Protein AF-A0A7V9TF87-F1 (afdb_monomer)

Sequence (195 aa):
MTKKARSASATKTKPRSADLIDTNGALEGGKLWIGKHSADEDILVFDPAETDAGGAYLSFYSLTQYRRRTFPRSVVLEKIVPLDDDVGSARAEKDYQRRATLKAEHGAKQESADSERAQQQKHAVIEAHRRHLEAHGIEYQGVGDTAVEGRKGRRTKCHACGIALDDFAASACGVCHGVLCSCGACGCGSPVRAR

Mean predicted aligned error: 8.71 Å

Nearest PDB structures (foldseek):
  1igq-assembly1_A  TM=6.807E-01  e=8.284E-01  Escherichia coli
  7w2p-assembly1_A  TM=4.508E-01  e=8.809E-01  Homo sapiens
  4a4h-assembly1_A  TM=4.928E-01  e=2.505E+00  Homo sapiens
  1g5v-assembly1_A  TM=4.896E-01  e=2.832E+00  Homo sapiens
  2eqm-assembly1_A  TM=4.870E-01  e=2.215E+00  Homo sapiens

Foldseek 3Di:
DDDDDDDDDPPPPDPDQVPQQPPLRDRPDQDKFWWAFPPPRWIWIFGPVVFDSNDQWG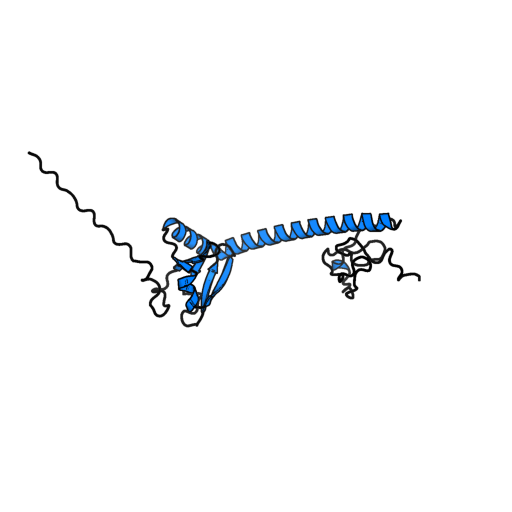WTQTLVQLDIDIDGPVCCVVGIGGDPDPVVVVVVVVSVVVSVVSVVVVVVVVVVVVVVVLVVLLVLLQVLLCVVCVVLVHDQPDKDFQVVPPPPDDFDQFPPPRHTDDCSNSIAGPPPRARGDSSSGGPPPDPPPPD

pLDDT: mean 86.09, std 15.72, range [45.44, 98.19]

Structure (mmCIF, N/CA/C/O backbone):
data_AF-A0A7V9TF87-F1
#
_entry.id   AF-A0A7V9TF87-F1
#
loop_
_atom_site.group_PDB
_atom_site.id
_atom_site.type_symbol
_atom_site.label_atom_id
_atom_site.label_alt_id
_atom_site.label_comp_id
_atom_site.label_asym_id
_atom_site.label_entity_id
_atom_site.label_seq_id
_atom_site.pdbx_PDB_ins_code
_atom_site.Cartn_x
_atom_site.Cartn_y
_atom_site.Cartn_z
_atom_site.occupancy
_atom_site.B_iso_or_equiv
_atom_site.auth_seq_id
_atom_site.auth_comp_id
_atom_site.auth_asym_id
_atom_site.auth_atom_id
_atom_site.pdbx_PDB_model_num
ATOM 1 N N . MET A 1 1 ? 6.397 12.699 -73.925 1.00 47.19 1 MET A N 1
ATOM 2 C CA . MET A 1 1 ? 6.831 11.421 -73.319 1.00 47.19 1 MET A CA 1
ATOM 3 C C . MET A 1 1 ? 7.756 11.719 -72.143 1.00 47.19 1 MET A C 1
ATOM 5 O O . MET A 1 1 ? 8.932 11.967 -72.356 1.00 47.19 1 MET A O 1
ATOM 9 N N . THR A 1 2 ? 7.240 11.762 -70.916 1.00 51.25 2 THR A N 1
ATOM 10 C CA . THR A 1 2 ? 8.025 12.054 -69.701 1.00 51.25 2 THR A CA 1
ATOM 11 C C . THR A 1 2 ? 8.017 10.831 -68.785 1.00 51.25 2 THR A C 1
ATOM 13 O O . THR A 1 2 ? 6.979 10.433 -68.261 1.00 51.25 2 THR A O 1
ATOM 16 N N . LYS A 1 3 ? 9.182 10.187 -68.641 1.00 57.78 3 LYS A N 1
ATOM 17 C CA . LYS A 1 3 ? 9.394 9.014 -67.781 1.00 57.78 3 LYS A CA 1
ATOM 18 C C . LYS A 1 3 ? 9.470 9.464 -66.318 1.00 57.78 3 LYS A C 1
ATOM 20 O O . LYS A 1 3 ? 10.366 10.216 -65.950 1.00 57.78 3 LYS A O 1
ATOM 25 N N . LYS A 1 4 ? 8.537 8.995 -65.486 1.00 60.19 4 LYS A N 1
ATOM 26 C CA . LYS A 1 4 ? 8.531 9.201 -64.029 1.00 60.19 4 LYS A CA 1
ATOM 27 C C . LYS A 1 4 ? 9.392 8.118 -63.370 1.00 60.19 4 LYS A C 1
ATOM 29 O O . LYS A 1 4 ? 9.048 6.939 -63.438 1.00 60.19 4 LYS A O 1
ATOM 34 N N . ALA A 1 5 ? 10.506 8.513 -62.759 1.00 62.84 5 ALA A N 1
ATOM 35 C CA . ALA A 1 5 ? 11.353 7.629 -61.963 1.00 62.84 5 ALA A CA 1
ATOM 36 C C . ALA A 1 5 ? 10.655 7.290 -60.634 1.00 62.84 5 ALA A C 1
ATOM 38 O O . ALA A 1 5 ? 10.181 8.180 -59.928 1.00 62.84 5 ALA A O 1
ATOM 39 N N . ARG A 1 6 ? 10.563 5.996 -60.313 1.00 60.62 6 ARG A N 1
ATOM 40 C CA . ARG A 1 6 ? 10.074 5.489 -59.026 1.00 60.62 6 ARG A CA 1
ATOM 41 C C . ARG A 1 6 ? 11.266 5.336 -58.083 1.00 60.62 6 ARG A C 1
ATOM 43 O O . ARG A 1 6 ? 12.107 4.472 -58.310 1.00 60.62 6 ARG A O 1
ATOM 50 N N . SER A 1 7 ? 11.330 6.166 -57.046 1.00 63.91 7 SER A N 1
ATOM 51 C CA . SER A 1 7 ? 12.287 6.011 -55.949 1.00 63.91 7 SER A CA 1
ATOM 52 C C . SER A 1 7 ? 11.894 4.813 -55.087 1.00 63.91 7 SER A C 1
ATOM 54 O O . SER A 1 7 ? 10.777 4.753 -54.577 1.00 63.91 7 SER A O 1
ATOM 56 N N . ALA A 1 8 ? 12.807 3.855 -54.943 1.00 56.25 8 ALA A N 1
ATOM 57 C CA . ALA A 1 8 ? 12.662 2.727 -54.036 1.00 56.25 8 ALA A CA 1
ATOM 58 C C . ALA A 1 8 ? 12.870 3.210 -52.592 1.00 56.25 8 ALA A C 1
ATOM 60 O O . ALA A 1 8 ? 13.972 3.602 -52.210 1.00 56.25 8 ALA A O 1
ATOM 61 N N . SER A 1 9 ? 11.804 3.209 -51.792 1.00 56.81 9 SER A N 1
ATOM 62 C CA . SER A 1 9 ? 11.891 3.412 -50.347 1.00 56.81 9 SER A CA 1
ATOM 63 C C . SER A 1 9 ? 12.563 2.196 -49.714 1.00 56.81 9 SER A C 1
ATOM 65 O O . SER A 1 9 ? 11.993 1.107 -49.701 1.00 56.81 9 SER A O 1
ATOM 67 N N . ALA A 1 10 ? 13.776 2.381 -49.193 1.00 56.88 10 ALA A N 1
ATOM 68 C CA . ALA A 1 10 ? 14.458 1.389 -48.377 1.00 56.88 10 ALA A CA 1
ATOM 69 C C . ALA A 1 10 ? 13.642 1.139 -47.098 1.00 56.88 10 ALA A C 1
ATOM 71 O O . ALA A 1 10 ? 13.587 1.979 -46.199 1.00 56.88 10 ALA A O 1
ATOM 72 N N . THR A 1 11 ? 12.983 -0.014 -47.022 1.00 52.47 11 THR A N 1
ATOM 73 C CA . THR A 1 11 ? 12.382 -0.522 -45.790 1.00 52.47 11 THR A CA 1
ATOM 74 C C . THR A 1 11 ? 13.506 -0.831 -44.812 1.00 52.47 11 THR A C 1
ATOM 76 O O . THR A 1 11 ? 14.211 -1.828 -44.949 1.00 52.47 11 THR A O 1
ATOM 79 N N . LYS A 1 12 ? 13.705 0.064 -43.845 1.00 58.66 12 LYS A N 1
ATOM 80 C CA . LYS A 1 12 ? 14.610 -0.123 -42.714 1.00 58.66 12 LYS A CA 1
ATOM 81 C C . LYS A 1 12 ? 14.057 -1.284 -41.883 1.00 58.66 12 LYS A C 1
ATOM 83 O O . LYS A 1 12 ? 13.089 -1.104 -41.149 1.00 58.66 12 LYS A O 1
ATOM 88 N N . THR A 1 13 ? 14.599 -2.485 -42.071 1.00 53.44 13 THR A N 1
ATOM 89 C CA . THR A 1 13 ? 14.225 -3.676 -41.300 1.00 53.44 13 THR A CA 1
ATOM 90 C C . THR A 1 13 ? 14.467 -3.372 -39.824 1.00 53.44 13 THR A C 1
ATOM 92 O O . THR A 1 13 ? 15.613 -3.221 -39.403 1.00 53.44 13 THR A O 1
ATOM 95 N N . LYS A 1 14 ? 13.384 -3.183 -39.059 1.00 50.88 14 LYS A N 1
ATOM 96 C CA . LYS A 1 14 ? 13.440 -2.968 -37.608 1.00 50.88 14 LYS A CA 1
ATOM 97 C C . LYS A 1 14 ? 14.083 -4.235 -37.010 1.00 50.88 14 LYS A C 1
ATOM 99 O O . LYS A 1 14 ? 13.611 -5.325 -37.348 1.00 50.88 14 LYS A O 1
ATOM 104 N N . PRO A 1 15 ? 15.171 -4.135 -36.224 1.00 50.50 15 PRO A N 1
ATOM 105 C CA . PRO A 1 15 ? 15.776 -5.305 -35.590 1.00 50.50 15 PRO A CA 1
ATOM 106 C C . PRO A 1 15 ? 14.702 -6.037 -34.781 1.00 50.50 15 PRO A C 1
ATOM 108 O O . PRO A 1 15 ? 13.874 -5.403 -34.123 1.00 50.50 15 PRO A O 1
ATOM 111 N N . ARG A 1 16 ? 14.648 -7.364 -34.917 1.00 52.25 16 ARG A N 1
ATOM 112 C CA . ARG A 1 16 ? 13.655 -8.187 -34.225 1.00 52.25 16 ARG A CA 1
ATOM 113 C C . ARG A 1 16 ? 13.970 -8.163 -32.729 1.00 52.25 16 ARG A C 1
ATOM 115 O O . ARG A 1 16 ? 15.123 -8.258 -32.331 1.00 52.25 16 ARG A O 1
ATOM 122 N N . SER A 1 17 ? 12.928 -8.116 -31.908 1.00 51.72 17 SER A N 1
ATOM 123 C CA . SER A 1 17 ? 12.955 -8.160 -30.437 1.00 51.72 17 SER A CA 1
ATOM 124 C C . SER A 1 17 ? 13.716 -9.350 -29.823 1.00 51.72 17 SER A C 1
ATOM 126 O O . SER A 1 17 ? 13.937 -9.367 -28.615 1.00 51.72 17 SER A O 1
ATOM 128 N N . ALA A 1 18 ? 14.139 -10.322 -30.637 1.00 49.00 18 ALA A N 1
ATOM 129 C CA . ALA A 1 18 ? 14.940 -11.472 -30.236 1.00 49.00 18 ALA A CA 1
ATOM 130 C C . ALA A 1 18 ? 16.443 -11.168 -30.060 1.00 49.00 18 ALA A C 1
ATOM 132 O O . ALA A 1 18 ? 17.125 -11.961 -29.424 1.00 49.00 18 ALA A O 1
ATOM 133 N N . ASP A 1 19 ? 16.953 -10.039 -30.567 1.00 51.72 19 ASP A N 1
ATOM 134 C CA . ASP A 1 19 ? 18.401 -9.761 -30.576 1.00 51.72 19 ASP A CA 1
ATOM 135 C C . ASP A 1 19 ? 18.914 -9.020 -29.324 1.00 51.72 19 ASP A C 1
ATOM 137 O O . ASP A 1 19 ? 20.108 -8.758 -29.221 1.00 51.72 19 ASP A O 1
ATOM 141 N N . LEU A 1 20 ? 18.051 -8.643 -28.366 1.00 54.88 20 LEU A N 1
ATOM 142 C CA . LEU A 1 20 ? 18.497 -7.865 -27.196 1.00 54.88 20 LEU A CA 1
ATOM 143 C C . LEU A 1 20 ? 18.938 -8.707 -26.001 1.00 54.88 20 LEU A C 1
ATOM 145 O O . LEU A 1 20 ? 19.736 -8.229 -25.203 1.00 54.88 20 LEU A O 1
ATOM 149 N N . ILE A 1 21 ? 18.440 -9.930 -25.862 1.00 57.69 21 ILE A N 1
ATOM 150 C CA . ILE A 1 21 ? 18.881 -10.851 -24.817 1.00 57.69 21 ILE A CA 1
ATOM 151 C C . ILE A 1 21 ? 19.603 -11.960 -25.566 1.00 57.69 21 ILE A C 1
ATOM 153 O O . ILE A 1 21 ? 18.939 -12.819 -26.145 1.00 57.69 21 ILE A O 1
ATOM 157 N N . ASP A 1 22 ? 20.942 -11.930 -25.593 1.00 59.22 22 ASP A N 1
ATOM 158 C CA . ASP A 1 22 ? 21.703 -13.086 -26.084 1.00 59.22 22 ASP A CA 1
ATOM 159 C C . ASP A 1 22 ? 21.157 -14.338 -25.378 1.00 59.22 22 ASP A C 1
ATOM 161 O O . ASP A 1 22 ? 20.707 -14.271 -24.236 1.00 59.22 22 ASP A O 1
ATOM 165 N N . THR A 1 23 ? 21.187 -15.491 -26.033 1.00 52.31 23 THR A N 1
ATOM 166 C CA . THR A 1 23 ? 20.845 -16.808 -25.472 1.00 52.31 23 THR A CA 1
ATOM 167 C C . THR A 1 23 ? 21.450 -17.090 -24.084 1.00 52.31 23 THR A C 1
ATOM 169 O O . THR A 1 23 ? 20.924 -17.920 -23.344 1.00 52.31 23 THR A O 1
ATOM 172 N N . ASN A 1 24 ? 22.486 -16.345 -23.682 1.00 53.97 24 ASN A N 1
ATOM 173 C CA . ASN A 1 24 ? 23.079 -16.331 -22.341 1.00 53.97 24 ASN A CA 1
ATOM 174 C C . ASN A 1 24 ? 22.414 -15.388 -21.312 1.00 53.97 24 ASN A C 1
ATOM 176 O O . ASN A 1 24 ? 22.881 -15.279 -20.179 1.00 53.97 24 ASN A O 1
ATOM 180 N N . GLY A 1 25 ? 21.341 -14.682 -21.662 1.00 54.53 25 GLY A N 1
ATOM 181 C CA . GLY A 1 25 ? 20.691 -13.686 -20.809 1.00 54.53 25 GLY A CA 1
ATOM 182 C C . GLY A 1 25 ? 21.413 -12.335 -20.730 1.00 54.53 25 GLY A C 1
ATOM 183 O O . GLY A 1 25 ? 21.024 -11.497 -19.916 1.00 54.53 25 GLY A O 1
ATOM 184 N N . ALA A 1 26 ? 22.467 -12.120 -21.523 1.00 57.06 26 ALA A N 1
ATOM 185 C CA . ALA A 1 26 ? 23.258 -10.896 -21.488 1.00 57.06 26 ALA A CA 1
ATOM 186 C C . ALA A 1 26 ? 22.595 -9.818 -22.356 1.00 57.06 26 ALA A C 1
ATOM 188 O O . ALA A 1 26 ? 22.556 -9.927 -23.579 1.00 57.06 26 ALA A O 1
ATOM 189 N N . LEU A 1 27 ? 22.056 -8.781 -21.710 1.00 63.22 27 LEU A N 1
ATOM 190 C CA . LEU A 1 27 ? 21.590 -7.567 -22.379 1.00 63.22 27 LEU A CA 1
ATOM 191 C C . LEU A 1 27 ? 22.820 -6.772 -22.831 1.00 63.22 27 LEU A C 1
ATOM 193 O O . LEU A 1 27 ? 23.572 -6.256 -22.000 1.00 63.22 27 LEU A O 1
ATOM 197 N N . GLU A 1 28 ? 23.069 -6.730 -24.140 1.00 55.97 28 GLU A N 1
ATOM 198 C CA . GLU A 1 28 ? 24.259 -6.083 -24.692 1.00 55.97 28 GLU A CA 1
ATOM 199 C C . GLU A 1 28 ? 24.287 -4.577 -24.368 1.00 55.97 28 GLU A C 1
ATOM 201 O O . GLU A 1 28 ? 23.420 -3.798 -24.766 1.00 55.97 28 GLU A O 1
ATOM 206 N N . GLY A 1 29 ? 25.353 -4.138 -23.693 1.00 61.00 29 GLY A N 1
ATOM 207 C CA . GLY A 1 29 ? 25.868 -2.783 -23.885 1.00 61.00 29 GLY A CA 1
ATOM 208 C C . GLY A 1 29 ? 25.417 -1.694 -22.915 1.00 61.00 29 GLY A C 1
ATOM 209 O O . GLY A 1 29 ? 25.244 -0.563 -23.360 1.00 61.00 29 GLY A O 1
ATOM 210 N N . GLY A 1 30 ? 25.276 -1.978 -21.614 1.00 79.25 30 GLY A N 1
ATOM 211 C CA . GLY A 1 30 ? 25.204 -0.941 -20.562 1.00 79.25 30 GLY A CA 1
ATOM 212 C C . GLY A 1 30 ? 24.041 0.054 -20.686 1.00 79.25 30 GLY A C 1
ATOM 213 O O . GLY A 1 30 ? 24.009 1.061 -19.983 1.00 79.25 30 GLY A O 1
ATOM 214 N N . LYS A 1 31 ? 23.100 -0.208 -21.593 1.00 89.88 31 LYS A N 1
ATOM 215 C CA . LYS A 1 31 ? 21.911 0.600 -21.837 1.00 89.88 31 LYS A CA 1
ATOM 216 C C . LYS A 1 31 ? 20.759 0.060 -21.008 1.00 89.88 31 LYS A C 1
ATOM 218 O O . LYS A 1 31 ? 20.669 -1.141 -20.754 1.00 89.88 31 LYS A O 1
ATOM 223 N N . LEU A 1 32 ? 19.863 0.962 -20.626 1.00 93.69 32 LEU A N 1
ATOM 224 C CA . LEU A 1 32 ? 18.601 0.588 -20.009 1.00 93.69 32 LEU A CA 1
ATOM 225 C C . LEU A 1 32 ? 17.767 -0.213 -21.007 1.00 93.69 32 LEU A C 1
ATOM 227 O O . LEU A 1 32 ? 17.663 0.153 -22.179 1.00 93.69 32 LEU A O 1
ATOM 231 N N . TRP A 1 33 ? 17.154 -1.287 -20.525 1.00 94.31 33 TRP A N 1
ATOM 232 C CA . TRP A 1 33 ? 16.164 -2.038 -21.284 1.00 94.31 33 TRP A CA 1
ATOM 233 C C . TRP A 1 33 ? 14.787 -1.821 -20.672 1.00 94.31 33 TRP A C 1
ATOM 235 O O . TRP A 1 33 ? 14.639 -1.822 -19.451 1.00 94.31 33 TRP A O 1
ATOM 245 N N . ILE A 1 34 ? 13.779 -1.612 -21.515 1.00 95.88 34 ILE A N 1
ATOM 246 C CA . ILE A 1 34 ? 12.425 -1.267 -21.085 1.00 95.88 34 ILE A CA 1
ATOM 247 C C . ILE A 1 34 ? 11.456 -2.292 -21.661 1.00 95.88 34 ILE A C 1
ATOM 249 O O . ILE A 1 34 ? 11.428 -2.547 -22.866 1.00 95.88 34 ILE A O 1
ATOM 253 N N . GLY A 1 35 ? 10.650 -2.868 -20.782 1.00 96.19 35 GLY A N 1
ATOM 254 C CA . GLY A 1 35 ? 9.646 -3.854 -21.134 1.00 96.19 35 GLY A CA 1
ATOM 255 C C . GLY A 1 35 ? 8.370 -3.681 -20.337 1.00 96.19 35 GLY A C 1
ATOM 256 O O . GLY A 1 35 ? 8.224 -2.778 -19.513 1.00 96.19 35 GLY A O 1
ATOM 257 N N . LYS A 1 36 ? 7.432 -4.578 -20.599 1.00 97.75 36 LYS A N 1
ATOM 258 C CA . LYS A 1 36 ? 6.114 -4.615 -19.997 1.00 97.75 36 LYS A CA 1
ATOM 259 C C . LYS A 1 36 ? 5.816 -6.020 -19.509 1.00 97.75 36 LYS A C 1
ATOM 261 O O . LYS A 1 36 ? 6.038 -6.993 -20.228 1.00 97.75 36 LYS A O 1
ATOM 266 N N . HIS A 1 37 ? 5.322 -6.140 -18.288 1.00 97.62 37 HIS A N 1
ATOM 267 C CA . HIS A 1 37 ? 4.930 -7.432 -17.750 1.00 97.62 37 HIS A CA 1
ATOM 268 C C . HIS A 1 37 ? 3.541 -7.830 -18.275 1.00 97.62 37 HIS A C 1
ATOM 270 O O . HIS A 1 37 ? 2.567 -7.110 -18.103 1.00 97.62 37 HIS A O 1
ATOM 276 N N . SER A 1 38 ? 3.451 -8.994 -18.914 1.00 96.69 38 SER A N 1
ATOM 277 C CA . SER A 1 38 ? 2.291 -9.473 -19.687 1.00 96.69 38 SER A CA 1
ATOM 278 C C . SER A 1 38 ? 0.999 -9.701 -18.894 1.00 96.69 38 SER A C 1
ATOM 280 O O . SER A 1 38 ? -0.070 -9.788 -19.490 1.00 96.69 38 SER A O 1
ATOM 282 N N . ALA A 1 39 ? 1.074 -9.863 -17.569 1.00 96.62 39 ALA A N 1
ATOM 283 C CA . ALA A 1 39 ? -0.104 -10.175 -16.752 1.00 96.62 39 ALA A CA 1
ATOM 284 C C . ALA A 1 39 ? -0.750 -8.942 -16.102 1.00 96.62 39 ALA A C 1
ATOM 286 O O . ALA A 1 39 ? -1.959 -8.919 -15.900 1.00 96.62 39 ALA A O 1
ATOM 287 N N . ASP A 1 40 ? 0.056 -7.949 -15.722 1.00 96.94 40 ASP A N 1
ATOM 288 C CA . ASP A 1 40 ? -0.376 -6.750 -14.986 1.00 96.94 40 ASP A CA 1
ATOM 289 C C . ASP A 1 40 ? -0.081 -5.454 -15.753 1.00 96.94 40 ASP A C 1
ATOM 291 O O . ASP A 1 40 ? -0.375 -4.367 -15.260 1.00 96.94 40 ASP A O 1
ATOM 295 N N . GLU A 1 41 ? 0.470 -5.573 -16.964 1.00 97.25 41 GLU A N 1
ATOM 296 C CA . GLU A 1 41 ? 0.774 -4.477 -17.875 1.00 97.25 41 GLU A CA 1
ATOM 297 C C . GLU A 1 41 ? 1.762 -3.438 -17.295 1.00 97.25 41 GLU A C 1
ATOM 299 O O . GLU A 1 41 ? 1.854 -2.315 -17.796 1.00 97.25 41 GLU A O 1
ATOM 304 N N . ASP A 1 42 ? 2.525 -3.809 -16.260 1.00 97.62 42 ASP A N 1
ATOM 305 C CA . ASP A 1 42 ? 3.468 -2.930 -15.561 1.00 97.62 42 ASP A CA 1
ATOM 306 C C . ASP A 1 42 ? 4.712 -2.638 -16.411 1.00 97.62 42 ASP A C 1
ATOM 308 O O . ASP A 1 42 ? 5.292 -3.552 -17.001 1.00 97.62 42 ASP A O 1
ATOM 312 N N . ILE A 1 43 ? 5.150 -1.374 -16.446 1.00 98.19 43 ILE A N 1
ATOM 313 C CA . ILE A 1 43 ? 6.365 -0.969 -17.164 1.00 98.19 43 ILE A CA 1
ATOM 314 C C . ILE A 1 43 ? 7.580 -1.235 -16.279 1.00 98.19 43 ILE A C 1
ATOM 316 O O . ILE A 1 43 ? 7.711 -0.699 -15.173 1.00 98.19 43 ILE A O 1
ATOM 320 N N . LEU A 1 44 ? 8.481 -2.060 -16.799 1.00 97.69 44 LEU A N 1
ATOM 321 C CA . LEU A 1 44 ? 9.666 -2.555 -16.126 1.00 97.69 44 LEU A CA 1
ATOM 322 C C . LEU A 1 44 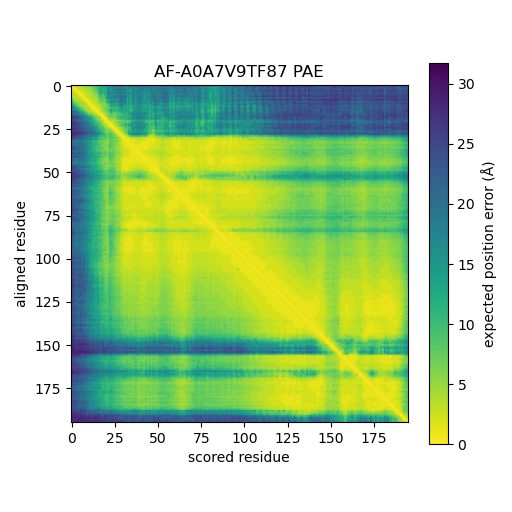? 10.922 -2.028 -16.812 1.00 97.69 44 LEU A C 1
ATOM 324 O O . LEU A 1 44 ? 11.062 -2.126 -18.029 1.00 97.69 44 LEU A O 1
ATOM 328 N N . VAL A 1 45 ? 11.856 -1.516 -16.015 1.00 96.94 45 VAL A N 1
ATOM 329 C CA . VAL A 1 45 ? 13.164 -1.056 -16.489 1.00 96.94 45 VAL A CA 1
ATOM 330 C C . VAL A 1 45 ? 14.244 -1.967 -15.929 1.00 96.94 45 VAL A C 1
ATOM 332 O O . VAL A 1 45 ? 14.375 -2.114 -14.714 1.00 96.94 45 VAL A O 1
ATOM 335 N N . PHE A 1 46 ? 15.009 -2.597 -16.808 1.00 95.50 46 PHE A N 1
ATOM 336 C CA . PHE A 1 46 ? 16.235 -3.290 -16.452 1.00 95.50 46 PHE A CA 1
ATOM 337 C C . PHE A 1 46 ? 17.405 -2.320 -16.554 1.00 95.50 46 PHE A C 1
ATOM 339 O O . PHE A 1 46 ? 17.656 -1.741 -17.614 1.00 95.50 46 PHE A O 1
ATOM 346 N N . ASP A 1 47 ? 18.124 -2.181 -15.448 1.00 95.06 47 ASP A N 1
ATOM 347 C CA . ASP A 1 47 ? 19.344 -1.395 -15.364 1.00 95.06 47 ASP A CA 1
ATOM 348 C C . ASP A 1 47 ? 20.530 -2.336 -15.109 1.00 95.06 47 ASP A C 1
ATOM 350 O O . ASP A 1 47 ? 20.622 -2.914 -14.014 1.00 95.06 47 ASP A O 1
ATOM 354 N N . PRO A 1 48 ? 21.430 -2.514 -16.097 1.00 92.25 48 PRO A N 1
ATOM 355 C CA . PRO A 1 48 ? 22.618 -3.344 -15.937 1.00 92.25 48 PRO A CA 1
ATOM 356 C C . PRO A 1 48 ? 23.541 -2.868 -14.808 1.00 92.25 48 PRO A C 1
ATOM 358 O O . PRO A 1 48 ? 24.274 -3.679 -14.251 1.00 92.25 48 PRO A O 1
ATOM 361 N N . ALA A 1 49 ? 23.522 -1.577 -14.454 1.00 91.81 49 ALA A N 1
ATOM 362 C CA . ALA A 1 49 ? 24.358 -1.041 -13.383 1.00 91.81 49 ALA A CA 1
ATOM 363 C C . ALA A 1 49 ? 23.832 -1.401 -11.981 1.00 91.81 49 ALA A C 1
ATOM 365 O O . ALA A 1 49 ? 24.603 -1.427 -11.024 1.00 91.81 49 ALA A O 1
ATOM 366 N N . GLU A 1 50 ? 22.533 -1.693 -11.846 1.00 89.25 50 GLU A N 1
ATOM 367 C CA . GLU A 1 50 ? 21.897 -2.044 -10.566 1.00 89.25 50 GLU A CA 1
ATOM 368 C C . GLU A 1 50 ? 21.621 -3.554 -10.408 1.00 89.25 50 GLU A C 1
ATOM 370 O O . GLU A 1 50 ? 21.203 -4.006 -9.332 1.00 89.25 50 GLU A O 1
ATOM 375 N N . THR A 1 51 ? 21.836 -4.345 -11.465 1.00 87.25 51 THR A N 1
ATOM 376 C CA . THR A 1 51 ? 21.466 -5.765 -11.510 1.00 87.25 51 THR A CA 1
ATOM 377 C C . THR A 1 51 ? 22.668 -6.656 -11.777 1.00 87.25 51 THR A C 1
ATOM 379 O O . THR A 1 51 ? 23.445 -6.419 -12.693 1.00 87.25 51 THR A O 1
ATOM 382 N N . ASP A 1 52 ? 22.776 -7.743 -11.013 1.00 82.94 52 ASP A N 1
ATOM 383 C CA . ASP A 1 52 ? 23.758 -8.787 -11.286 1.00 82.94 52 ASP A CA 1
ATOM 384 C C . ASP A 1 52 ? 23.388 -9.543 -12.574 1.00 82.94 52 ASP A C 1
ATOM 386 O O . ASP A 1 52 ? 22.471 -10.370 -12.608 1.00 82.94 52 ASP A O 1
ATOM 390 N N . ALA A 1 53 ? 24.120 -9.248 -13.648 1.00 75.31 53 ALA A N 1
ATOM 391 C CA . ALA A 1 53 ? 23.983 -9.901 -14.944 1.00 75.31 53 ALA A CA 1
ATOM 392 C C . ALA A 1 53 ? 24.489 -11.356 -14.949 1.00 75.31 53 ALA A C 1
ATOM 394 O O . ALA A 1 53 ? 24.337 -12.037 -15.959 1.00 75.31 53 ALA A O 1
ATOM 395 N N . GLY A 1 54 ? 25.024 -11.892 -13.845 1.00 80.75 54 GLY A N 1
ATOM 396 C CA . GLY A 1 54 ? 25.446 -13.293 -13.715 1.00 80.75 54 GLY A CA 1
ATOM 397 C C . GLY A 1 54 ? 24.433 -14.225 -13.034 1.00 80.75 54 GLY A C 1
ATOM 398 O O . GLY A 1 54 ? 24.383 -15.408 -13.369 1.00 80.75 54 GLY A O 1
ATOM 399 N N . GLY A 1 55 ? 23.589 -13.718 -12.130 1.00 87.94 55 GLY A N 1
ATOM 400 C CA . GLY A 1 55 ? 22.755 -14.539 -11.239 1.00 87.94 55 GLY A CA 1
ATOM 401 C C . GLY A 1 55 ? 21.541 -15.239 -11.873 1.00 87.94 55 GLY A C 1
ATOM 402 O O . GLY A 1 55 ? 21.006 -14.822 -12.889 1.00 87.94 55 GLY A O 1
ATOM 403 N N . ALA A 1 56 ? 21.007 -16.283 -11.227 1.00 92.06 56 ALA A N 1
ATOM 404 C CA . ALA A 1 56 ? 19.814 -17.017 -11.703 1.00 92.06 56 ALA A CA 1
ATOM 405 C C . ALA A 1 56 ? 18.528 -16.159 -11.821 1.00 92.06 56 ALA A C 1
ATOM 407 O O . ALA A 1 56 ? 17.524 -16.594 -12.395 1.00 92.06 56 ALA A O 1
ATOM 408 N N . TYR A 1 57 ? 18.564 -14.940 -11.285 1.00 93.12 57 TYR A N 1
ATOM 409 C CA . TYR A 1 57 ? 17.459 -14.001 -11.238 1.00 93.12 57 TYR A CA 1
ATOM 410 C C . TYR A 1 57 ? 17.851 -12.665 -11.863 1.00 93.12 57 TYR A C 1
ATOM 412 O O . TYR A 1 57 ? 18.975 -12.202 -11.695 1.00 93.12 57 TYR A O 1
ATOM 420 N N . LEU A 1 58 ? 16.893 -12.015 -12.521 1.00 93.25 58 LEU A N 1
ATOM 421 C CA . LEU A 1 58 ? 17.024 -10.648 -13.017 1.00 93.25 58 LEU A CA 1
ATOM 422 C C . LEU A 1 58 ? 16.121 -9.722 -12.206 1.00 93.25 58 LEU A C 1
ATOM 424 O O . LEU A 1 58 ? 14.987 -10.068 -11.869 1.00 93.25 58 LEU A O 1
ATOM 428 N N . SER A 1 59 ? 16.645 -8.546 -11.874 1.00 94.75 59 SER A N 1
ATOM 429 C CA . SER A 1 59 ? 15.905 -7.483 -11.204 1.00 94.75 59 SER A CA 1
ATOM 430 C C . SER A 1 59 ? 15.470 -6.432 -12.213 1.00 94.75 59 SER A C 1
ATOM 432 O O . SER A 1 59 ? 16.252 -6.012 -13.055 1.00 94.75 59 SER A O 1
ATOM 434 N N . PHE A 1 60 ? 14.234 -5.975 -12.084 1.00 96.38 60 PHE A N 1
ATOM 435 C CA . PHE A 1 60 ? 13.676 -4.876 -12.856 1.00 96.38 60 PHE A CA 1
ATOM 436 C C . PHE A 1 60 ? 13.090 -3.854 -11.896 1.00 96.38 60 PHE A C 1
ATOM 438 O O . PHE A 1 60 ? 12.544 -4.210 -10.850 1.00 96.38 60 PHE A O 1
ATOM 445 N N . TYR A 1 61 ? 13.165 -2.582 -12.248 1.00 97.69 61 TYR A N 1
ATOM 446 C CA . TYR A 1 61 ? 12.480 -1.523 -11.532 1.00 97.69 61 TYR A CA 1
ATOM 447 C C . TYR A 1 61 ? 11.082 -1.316 -12.121 1.00 97.69 61 TYR A C 1
ATOM 449 O O . TYR A 1 61 ? 10.944 -1.045 -13.311 1.00 97.69 61 TYR A O 1
ATOM 457 N N . SER A 1 62 ? 10.046 -1.446 -11.292 1.00 98.00 62 SER A N 1
ATOM 458 C CA . SER A 1 62 ? 8.662 -1.144 -11.669 1.00 98.00 62 SER A CA 1
ATOM 459 C C . SER A 1 62 ? 8.408 0.354 -11.577 1.00 98.00 62 SER A C 1
ATOM 461 O O . SER A 1 62 ? 8.526 0.930 -10.492 1.00 98.00 62 SER A O 1
ATOM 463 N N . LEU A 1 63 ? 8.026 0.981 -12.691 1.00 97.69 63 LEU A N 1
ATOM 464 C CA . LEU A 1 63 ? 7.671 2.404 -12.715 1.00 97.69 63 LEU A CA 1
ATOM 465 C C . LEU A 1 63 ? 6.288 2.682 -12.117 1.00 97.69 63 LEU A C 1
ATOM 467 O O . LEU A 1 63 ? 6.033 3.799 -11.684 1.00 97.69 63 LEU A O 1
ATOM 471 N N . THR A 1 64 ? 5.409 1.680 -12.042 1.00 96.12 64 THR A N 1
ATOM 472 C CA . THR A 1 64 ? 4.081 1.846 -11.429 1.00 96.12 64 THR A CA 1
ATOM 473 C C . THR A 1 64 ? 4.137 1.687 -9.912 1.00 96.12 64 THR A C 1
ATOM 475 O O . THR A 1 64 ? 3.482 2.422 -9.176 1.00 96.12 64 THR A O 1
ATOM 478 N N . GLN A 1 65 ? 4.906 0.703 -9.435 1.00 95.75 65 GLN A N 1
ATOM 479 C CA . GLN A 1 65 ? 4.981 0.337 -8.015 1.00 95.75 65 GLN A CA 1
ATOM 480 C C . GLN A 1 65 ? 6.202 0.945 -7.309 1.00 95.75 65 GLN A C 1
ATOM 482 O O . GLN A 1 65 ? 6.368 0.755 -6.105 1.00 95.75 65 GLN A O 1
ATOM 487 N N . TYR A 1 66 ? 7.086 1.620 -8.050 1.00 96.69 66 TYR A N 1
ATOM 488 C CA . TYR A 1 66 ? 8.305 2.275 -7.559 1.00 96.69 66 TYR A CA 1
ATOM 489 C C . TYR A 1 66 ? 9.212 1.376 -6.704 1.00 96.69 66 TYR A C 1
ATOM 491 O O . TYR A 1 66 ? 9.868 1.816 -5.747 1.00 96.69 66 TYR A O 1
ATOM 499 N N . ARG A 1 67 ? 9.262 0.088 -7.056 1.00 96.25 67 ARG A N 1
ATOM 500 C CA . ARG A 1 67 ? 10.031 -0.944 -6.353 1.00 96.25 67 ARG A CA 1
ATOM 501 C C . ARG A 1 67 ? 10.704 -1.903 -7.323 1.00 96.25 67 ARG A C 1
ATOM 503 O O . ARG A 1 67 ? 10.262 -2.076 -8.457 1.00 96.25 67 ARG A O 1
ATOM 510 N N . ARG A 1 68 ? 11.752 -2.570 -6.841 1.00 97.00 68 ARG A N 1
ATOM 511 C CA . ARG A 1 68 ? 12.398 -3.660 -7.574 1.00 97.00 68 ARG A CA 1
ATOM 512 C C . ARG A 1 68 ? 11.522 -4.909 -7.548 1.00 97.00 68 ARG A C 1
ATOM 514 O O . ARG A 1 68 ? 10.976 -5.271 -6.506 1.00 97.00 68 ARG A O 1
ATOM 521 N N . ARG A 1 69 ? 11.421 -5.568 -8.696 1.00 96.75 69 ARG A N 1
ATOM 522 C CA . ARG A 1 69 ? 10.812 -6.882 -8.888 1.00 96.75 69 ARG A CA 1
ATOM 523 C C . ARG A 1 69 ? 11.888 -7.821 -9.402 1.00 96.75 69 ARG A C 1
ATOM 525 O O . ARG A 1 69 ? 12.655 -7.453 -10.286 1.00 96.75 69 ARG A O 1
ATOM 532 N N . THR A 1 70 ? 11.933 -9.020 -8.847 1.00 95.94 70 THR A N 1
ATOM 533 C CA . THR A 1 70 ? 12.940 -10.019 -9.195 1.00 95.94 70 THR A CA 1
ATOM 534 C C . THR A 1 70 ? 12.249 -11.210 -9.832 1.00 95.94 70 THR A C 1
ATOM 536 O O . THR A 1 70 ? 11.262 -11.708 -9.294 1.00 95.94 70 THR A O 1
ATOM 539 N N . PHE A 1 71 ? 12.768 -11.663 -10.968 1.00 95.06 71 PHE A N 1
ATOM 540 C CA . PHE A 1 71 ? 12.203 -12.764 -11.737 1.00 95.06 71 PHE A CA 1
ATOM 541 C C . PHE A 1 71 ? 13.276 -13.817 -12.018 1.00 95.06 71 PHE A C 1
ATOM 543 O O . PHE A 1 71 ? 14.419 -13.448 -12.304 1.00 95.06 71 PHE A O 1
ATOM 550 N N . PRO A 1 72 ? 12.943 -15.119 -11.969 1.00 95.06 72 PRO A N 1
ATOM 551 C CA . PRO A 1 72 ? 13.823 -16.153 -12.497 1.00 95.06 72 PRO A CA 1
ATOM 552 C C . PRO A 1 72 ? 14.080 -15.908 -13.985 1.00 95.06 72 PRO A C 1
ATOM 554 O O . PRO A 1 72 ? 13.140 -15.624 -14.730 1.00 95.06 72 PRO A O 1
ATOM 557 N N . ARG A 1 73 ? 15.327 -16.065 -14.444 1.00 90.75 73 ARG A N 1
ATOM 558 C CA . ARG A 1 73 ? 15.683 -15.875 -15.865 1.00 90.75 73 ARG A CA 1
ATOM 559 C C . ARG A 1 73 ? 14.824 -16.687 -16.824 1.00 90.75 73 ARG A C 1
ATOM 561 O O . ARG A 1 73 ? 14.420 -16.172 -17.859 1.00 90.75 73 ARG A O 1
ATOM 568 N N . SER A 1 74 ? 14.505 -17.923 -16.442 1.00 90.69 74 SER A N 1
ATOM 569 C CA . SER A 1 74 ? 13.666 -18.835 -17.225 1.00 90.69 74 SER A CA 1
ATOM 570 C C . SER A 1 74 ? 12.269 -18.285 -17.520 1.00 90.69 74 SER A C 1
ATOM 572 O O . SER A 1 74 ? 11.647 -18.710 -18.484 1.00 90.69 74 SER A O 1
ATOM 574 N N . VAL A 1 75 ? 11.784 -17.341 -16.710 1.00 93.81 75 VAL A N 1
ATOM 575 C CA . VAL A 1 75 ? 10.424 -16.796 -16.784 1.00 93.81 75 VAL A CA 1
ATOM 576 C C . VAL A 1 75 ? 10.400 -15.405 -17.429 1.00 93.81 75 VAL A C 1
ATOM 578 O O . VAL A 1 75 ? 9.354 -14.964 -17.897 1.00 93.81 75 VAL A O 1
ATOM 581 N N . VAL A 1 76 ? 11.537 -14.702 -17.497 1.00 92.31 76 VAL A N 1
ATOM 582 C CA . VAL A 1 76 ? 11.606 -13.318 -18.005 1.00 92.31 76 VAL A CA 1
ATOM 583 C C . VAL A 1 76 ? 11.119 -13.219 -19.447 1.00 92.31 76 VAL A C 1
ATOM 585 O O . VAL A 1 76 ? 10.267 -12.383 -19.723 1.00 92.31 76 VAL A O 1
ATOM 588 N N . LEU A 1 77 ? 11.586 -14.101 -20.335 1.00 87.38 77 LEU A N 1
ATOM 589 C CA . LEU A 1 77 ? 11.186 -14.091 -21.748 1.00 87.38 77 LEU A CA 1
ATOM 590 C C . LEU A 1 77 ? 9.705 -14.443 -21.956 1.00 87.38 77 LEU A C 1
ATOM 592 O O . LEU A 1 77 ? 9.108 -14.030 -22.943 1.00 87.38 77 LEU A O 1
ATOM 596 N N . GLU A 1 78 ? 9.111 -15.202 -21.032 1.00 92.88 78 GLU A N 1
ATOM 597 C CA . GLU A 1 78 ? 7.691 -15.559 -21.086 1.00 92.88 78 GLU A CA 1
ATOM 598 C C . GLU A 1 78 ? 6.808 -14.420 -20.564 1.00 92.88 78 GLU A C 1
ATOM 600 O O . GLU A 1 78 ? 5.729 -14.164 -21.095 1.00 92.88 78 GLU A O 1
ATOM 605 N N . LYS A 1 79 ? 7.240 -13.753 -19.487 1.00 95.94 79 LYS A N 1
ATOM 606 C CA . LYS A 1 79 ? 6.393 -12.811 -18.749 1.00 95.94 79 LYS A CA 1
ATOM 607 C C . LYS A 1 79 ? 6.650 -11.355 -19.076 1.00 95.94 79 LYS A C 1
ATOM 609 O O . LYS A 1 79 ? 5.752 -10.558 -18.817 1.00 95.94 79 LYS A O 1
ATOM 614 N N . ILE A 1 80 ? 7.816 -10.994 -19.602 1.00 96.06 80 ILE A N 1
ATOM 615 C CA . ILE A 1 80 ? 8.200 -9.605 -19.845 1.00 96.06 80 ILE A CA 1
ATOM 616 C C . ILE A 1 80 ? 8.475 -9.415 -21.333 1.00 96.06 80 ILE A C 1
ATOM 618 O O . ILE A 1 80 ? 9.440 -9.938 -21.884 1.00 96.06 80 ILE A O 1
ATOM 622 N N . VAL A 1 81 ? 7.610 -8.637 -21.972 1.00 94.69 81 VAL A N 1
ATOM 623 C CA . VAL A 1 81 ? 7.669 -8.339 -23.403 1.00 94.69 81 VAL A CA 1
ATOM 624 C C . VAL A 1 81 ? 8.350 -6.979 -23.595 1.00 94.69 81 VAL A C 1
ATOM 626 O O . VAL A 1 81 ? 8.066 -6.064 -22.820 1.00 94.69 81 VAL A O 1
ATOM 629 N N . PRO A 1 82 ? 9.243 -6.800 -24.583 1.00 94.88 82 PRO A N 1
ATOM 630 C CA . PRO A 1 82 ? 9.810 -5.490 -24.898 1.00 94.88 82 PRO A CA 1
ATOM 631 C C . PRO A 1 82 ? 8.734 -4.432 -25.165 1.00 94.88 82 PRO A C 1
ATOM 633 O O . PRO A 1 82 ? 7.677 -4.727 -25.725 1.00 94.88 82 PRO A O 1
ATOM 636 N N . LEU A 1 83 ? 9.008 -3.183 -24.785 1.00 95.25 83 LEU A N 1
ATOM 637 C CA . LEU A 1 83 ? 8.128 -2.064 -25.106 1.00 95.25 83 LEU A CA 1
ATOM 638 C C . LEU A 1 83 ? 8.504 -1.486 -26.483 1.00 95.25 83 LEU A C 1
ATOM 640 O O . LEU A 1 83 ? 9.404 -0.659 -26.597 1.00 95.25 83 LEU A O 1
ATOM 644 N N . ASP A 1 84 ? 7.802 -1.920 -27.534 1.00 92.12 84 ASP A N 1
ATOM 645 C CA . ASP A 1 84 ? 8.123 -1.578 -28.936 1.00 92.12 84 ASP A CA 1
ATOM 646 C C . ASP A 1 84 ? 7.753 -0.140 -29.366 1.00 92.12 84 ASP A C 1
ATOM 648 O O . ASP A 1 84 ? 8.047 0.268 -30.499 1.00 92.12 84 ASP A O 1
ATOM 652 N N . ASP A 1 85 ? 7.083 0.614 -28.491 1.00 93.69 85 ASP A N 1
ATOM 653 C CA . ASP A 1 85 ? 6.689 2.003 -28.720 1.00 93.69 85 ASP A CA 1
ATOM 654 C C . ASP A 1 85 ? 7.815 2.967 -28.322 1.00 93.69 85 ASP A C 1
ATOM 656 O O . ASP A 1 85 ? 8.138 3.108 -27.141 1.00 93.69 85 ASP A O 1
ATOM 660 N N . ASP A 1 86 ? 8.387 3.665 -29.305 1.00 93.25 86 ASP A N 1
ATOM 661 C CA . ASP A 1 86 ? 9.497 4.602 -29.094 1.00 93.25 86 ASP A CA 1
ATOM 662 C C . ASP A 1 86 ? 9.103 5.737 -28.129 1.00 93.25 86 ASP A C 1
ATOM 664 O O . ASP A 1 86 ? 9.914 6.182 -27.313 1.00 93.25 86 ASP A O 1
ATOM 668 N N . VAL A 1 87 ? 7.844 6.193 -28.189 1.00 96.50 87 VAL A N 1
ATOM 669 C CA . VAL A 1 87 ? 7.336 7.269 -27.325 1.00 96.50 87 VAL A CA 1
ATOM 670 C C . VAL A 1 87 ? 7.211 6.783 -25.882 1.00 96.50 87 VAL A C 1
ATOM 672 O O . VAL A 1 87 ? 7.689 7.449 -24.960 1.00 96.50 87 VAL A O 1
ATOM 675 N N . GLY A 1 88 ? 6.600 5.615 -25.682 1.00 95.75 88 GLY A N 1
ATOM 676 C CA . GLY A 1 88 ? 6.472 4.951 -24.391 1.00 95.75 88 GLY A CA 1
ATOM 677 C C . GLY A 1 88 ? 7.825 4.649 -23.756 1.00 95.75 88 GLY A C 1
ATOM 678 O O . GLY A 1 88 ? 8.027 4.972 -22.587 1.00 95.75 88 GLY A O 1
ATOM 679 N N . SER A 1 89 ? 8.774 4.125 -24.531 1.00 95.19 89 SER A N 1
ATOM 680 C CA . SER A 1 89 ? 10.135 3.842 -24.068 1.00 95.19 89 SER A CA 1
ATOM 681 C C . SER A 1 89 ? 10.884 5.113 -23.660 1.00 95.19 89 SER A C 1
ATOM 683 O O . SER A 1 89 ? 11.416 5.177 -22.553 1.00 95.19 89 SER A O 1
ATOM 685 N N . ALA A 1 90 ? 10.841 6.177 -24.469 1.00 96.44 90 ALA A N 1
ATOM 686 C CA . ALA A 1 90 ? 11.466 7.454 -24.112 1.00 96.44 90 ALA A CA 1
ATOM 687 C C . ALA A 1 90 ? 10.835 8.097 -22.861 1.00 96.44 90 ALA A C 1
ATOM 689 O O . ALA A 1 90 ? 11.522 8.744 -22.066 1.00 96.44 90 ALA A O 1
ATOM 690 N N . ARG A 1 91 ? 9.520 7.938 -22.667 1.00 97.88 91 ARG A N 1
ATOM 691 C CA . ARG A 1 91 ? 8.834 8.389 -21.449 1.00 97.88 91 ARG A CA 1
ATOM 692 C C . ARG A 1 91 ? 9.263 7.569 -20.233 1.00 97.88 91 ARG A C 1
ATOM 694 O O . ARG A 1 91 ? 9.597 8.157 -19.209 1.00 97.88 91 ARG A O 1
ATOM 701 N N . ALA A 1 92 ? 9.279 6.245 -20.354 1.00 97.44 92 ALA A N 1
ATOM 702 C CA . ALA A 1 92 ? 9.683 5.338 -19.286 1.00 97.44 92 ALA A CA 1
ATOM 703 C C . ALA A 1 92 ? 11.135 5.582 -18.847 1.00 97.44 92 ALA A C 1
ATOM 705 O O . ALA A 1 92 ? 11.424 5.589 -17.653 1.00 97.44 92 ALA A O 1
ATOM 706 N N . GLU A 1 93 ? 12.035 5.877 -19.787 1.00 97.19 93 GLU A N 1
ATOM 707 C CA . GLU A 1 93 ? 13.412 6.262 -19.476 1.00 97.19 93 GLU A CA 1
ATOM 708 C C . GLU A 1 93 ? 13.475 7.554 -18.643 1.00 97.19 93 GLU A C 1
ATOM 710 O O . GLU A 1 93 ? 14.147 7.602 -17.610 1.00 97.19 93 GLU A O 1
ATOM 715 N N . LYS A 1 94 ? 12.725 8.594 -19.036 1.00 98.00 94 LYS A N 1
ATOM 716 C CA . LYS A 1 94 ? 12.636 9.850 -18.269 1.00 98.00 94 LYS A CA 1
ATOM 717 C C . LYS A 1 94 ? 12.056 9.633 -16.872 1.00 98.00 94 LYS A C 1
ATOM 719 O O . LYS A 1 94 ? 12.561 10.202 -15.903 1.00 98.00 94 LYS A O 1
ATOM 724 N N . ASP A 1 95 ? 11.016 8.814 -16.754 1.00 98.06 95 ASP A N 1
ATOM 725 C CA . ASP A 1 95 ? 10.407 8.484 -15.464 1.00 98.06 95 ASP A CA 1
ATOM 726 C C . ASP A 1 95 ? 11.391 7.693 -14.583 1.00 98.06 95 ASP A C 1
ATOM 728 O O . ASP A 1 95 ? 11.524 7.981 -13.393 1.00 98.06 95 ASP A O 1
ATOM 732 N N . TYR A 1 96 ? 12.179 6.782 -15.165 1.00 97.69 96 TYR A N 1
ATOM 733 C CA . TYR A 1 96 ? 13.240 6.058 -14.460 1.00 97.69 96 TYR A CA 1
ATOM 734 C C . TYR A 1 96 ? 14.366 6.975 -13.958 1.00 97.69 96 TYR A C 1
ATOM 736 O O . TYR A 1 96 ? 14.846 6.828 -12.828 1.00 97.69 96 TYR A O 1
ATOM 744 N N . GLN A 1 97 ? 14.762 7.974 -14.750 1.00 97.38 97 GLN A N 1
ATOM 745 C CA . GLN A 1 97 ? 15.711 9.005 -14.313 1.00 97.38 97 GLN A CA 1
ATOM 746 C C . GLN A 1 97 ? 15.157 9.820 -13.132 1.00 97.38 97 GLN A C 1
ATOM 748 O O . GLN A 1 97 ? 15.907 10.220 -12.244 1.00 97.38 97 GLN A O 1
ATOM 753 N N . ARG A 1 98 ? 13.832 10.003 -13.068 1.00 98.06 98 ARG A N 1
ATOM 754 C CA . ARG A 1 98 ? 13.118 10.687 -11.976 1.00 98.06 98 ARG A CA 1
ATOM 755 C C . ARG A 1 98 ? 12.625 9.750 -10.866 1.00 98.06 98 ARG A C 1
ATOM 757 O O . ARG A 1 98 ? 11.880 10.194 -9.988 1.00 98.06 98 ARG A O 1
ATOM 764 N N . ARG A 1 99 ? 13.038 8.475 -10.856 1.00 97.06 99 ARG A N 1
ATOM 765 C CA . ARG A 1 99 ? 12.461 7.438 -9.978 1.00 97.06 99 ARG A CA 1
ATOM 766 C C . ARG A 1 99 ? 12.472 7.793 -8.494 1.00 97.06 99 ARG A C 1
ATOM 768 O O . ARG A 1 99 ? 11.515 7.483 -7.798 1.00 97.06 99 ARG A O 1
ATOM 775 N N . ALA A 1 100 ? 13.517 8.462 -8.004 1.00 97.06 100 ALA A N 1
ATOM 776 C CA . ALA A 1 100 ? 13.609 8.855 -6.597 1.00 97.06 100 ALA A CA 1
ATOM 777 C C . ALA A 1 100 ? 12.500 9.845 -6.202 1.00 97.06 100 ALA A C 1
ATOM 779 O O . ALA A 1 100 ? 11.836 9.653 -5.185 1.00 97.06 100 ALA A O 1
ATOM 780 N N . THR A 1 101 ? 12.261 10.860 -7.037 1.00 97.69 101 THR A N 1
ATOM 781 C CA . THR A 1 101 ? 11.206 11.857 -6.825 1.00 97.69 101 THR A CA 1
ATOM 782 C C . THR A 1 101 ? 9.824 11.227 -6.941 1.00 97.69 101 THR A C 1
ATOM 784 O O . THR A 1 101 ? 9.017 11.372 -6.030 1.00 97.69 101 THR A O 1
ATOM 787 N N . LEU A 1 102 ? 9.569 10.462 -8.007 1.00 96.25 102 LEU A N 1
ATOM 788 C CA . LEU A 1 102 ? 8.267 9.821 -8.213 1.00 96.25 102 LEU A CA 1
ATOM 789 C C . LEU A 1 102 ? 7.944 8.806 -7.106 1.00 96.25 102 LEU A C 1
ATOM 791 O O . LEU A 1 102 ? 6.808 8.734 -6.642 1.00 96.25 102 LEU A O 1
ATOM 795 N N . LYS A 1 103 ? 8.950 8.066 -6.622 1.00 97.38 103 LYS A N 1
ATOM 796 C CA . LYS A 1 103 ? 8.806 7.174 -5.466 1.00 97.38 103 LYS A CA 1
ATOM 797 C C . LYS A 1 103 ? 8.423 7.943 -4.201 1.00 97.38 103 LYS A C 1
ATOM 799 O O . LYS A 1 103 ? 7.566 7.475 -3.458 1.00 97.38 103 LYS A O 1
ATOM 804 N N . ALA A 1 104 ? 9.044 9.097 -3.950 1.00 97.50 104 ALA A N 1
ATOM 805 C CA . ALA A 1 104 ? 8.719 9.935 -2.798 1.00 97.50 104 ALA A CA 1
ATOM 806 C C . ALA A 1 104 ? 7.293 10.507 -2.894 1.00 97.50 104 ALA A C 1
ATOM 808 O O . ALA A 1 104 ? 6.537 10.415 -1.931 1.00 97.50 104 ALA A O 1
ATOM 809 N N . GLU A 1 105 ? 6.896 11.017 -4.064 1.00 97.19 105 GLU A N 1
ATOM 810 C CA . GLU A 1 105 ? 5.531 11.499 -4.328 1.00 97.19 105 GLU A CA 1
ATOM 811 C C . GLU A 1 105 ? 4.491 10.385 -4.142 1.00 97.19 105 GLU A C 1
ATOM 813 O O . GLU A 1 105 ? 3.454 10.587 -3.506 1.00 97.19 105 GLU A O 1
ATOM 818 N N . HIS A 1 106 ? 4.775 9.187 -4.660 1.00 96.12 106 HIS A N 1
ATOM 819 C CA . HIS A 1 106 ? 3.909 8.025 -4.493 1.00 96.12 106 HIS A CA 1
ATOM 820 C C . HIS A 1 106 ? 3.788 7.604 -3.027 1.00 96.12 106 HIS A C 1
ATOM 822 O O . HIS A 1 106 ? 2.677 7.361 -2.560 1.00 96.12 106 HIS A O 1
ATOM 828 N N . GLY A 1 107 ? 4.909 7.560 -2.301 1.00 95.44 107 GLY A N 1
ATOM 829 C CA . GLY A 1 107 ? 4.931 7.261 -0.870 1.00 95.44 107 GLY A CA 1
ATOM 830 C C . GLY A 1 107 ? 4.102 8.259 -0.062 1.00 95.44 107 GLY A C 1
ATOM 831 O O . GLY A 1 107 ? 3.232 7.842 0.693 1.00 95.44 107 GLY A O 1
ATOM 832 N N . ALA A 1 108 ? 4.282 9.563 -0.296 1.00 96.50 108 ALA A N 1
ATOM 833 C CA . ALA A 1 108 ? 3.503 10.609 0.369 1.00 96.50 108 ALA A CA 1
ATOM 834 C C . ALA A 1 108 ? 1.996 10.490 0.076 1.00 96.50 108 ALA A C 1
ATOM 836 O O . ALA A 1 108 ? 1.160 10.658 0.963 1.00 96.50 108 ALA A O 1
ATOM 837 N N . LYS A 1 109 ? 1.629 10.147 -1.167 1.00 95.88 109 LYS A N 1
ATOM 838 C CA . LYS A 1 109 ? 0.230 9.910 -1.539 1.00 95.88 109 LYS A CA 1
ATOM 839 C C . LYS A 1 109 ? -0.356 8.678 -0.842 1.00 95.88 109 LYS A C 1
ATOM 841 O O . LYS A 1 109 ? -1.506 8.727 -0.412 1.00 95.88 109 LYS A O 1
ATOM 846 N N . GLN A 1 110 ? 0.403 7.583 -0.753 1.00 94.75 110 GLN A N 1
ATOM 847 C CA . GLN A 1 110 ? -0.019 6.377 -0.032 1.00 94.75 110 GLN A CA 1
ATOM 848 C C . GLN A 1 110 ? -0.195 6.655 1.459 1.00 94.75 110 GLN A C 1
ATOM 850 O O . GLN A 1 110 ? -1.233 6.313 2.010 1.00 94.75 110 GLN A O 1
ATOM 855 N N . GLU A 1 111 ? 0.761 7.345 2.079 1.00 95.19 111 GLU A N 1
ATOM 856 C CA . GLU A 1 111 ? 0.695 7.730 3.489 1.00 95.19 111 GLU A CA 1
ATOM 857 C C . GLU A 1 111 ? -0.532 8.603 3.785 1.00 95.19 111 GLU A C 1
ATOM 859 O O . GLU A 1 111 ? -1.264 8.330 4.735 1.00 95.19 111 GLU A O 1
ATOM 864 N N . SER A 1 112 ? -0.822 9.598 2.936 1.00 96.19 112 SER A N 1
ATOM 865 C CA . SER A 1 112 ? -2.039 10.413 3.061 1.00 96.19 112 SER A CA 1
ATOM 866 C C . SER A 1 112 ? -3.305 9.560 2.960 1.00 96.19 112 SER A C 1
ATOM 868 O O . SER A 1 112 ? -4.194 9.675 3.799 1.00 96.19 112 SER A O 1
ATOM 870 N N . ALA A 1 113 ? -3.383 8.671 1.965 1.00 95.25 113 ALA A N 1
ATOM 871 C CA . ALA A 1 113 ? -4.548 7.811 1.768 1.00 95.25 113 ALA A CA 1
ATOM 872 C C . ALA A 1 113 ? -4.745 6.809 2.919 1.00 95.25 113 ALA A C 1
ATOM 874 O O . ALA A 1 113 ? -5.875 6.550 3.332 1.00 95.25 113 ALA A O 1
ATOM 875 N N . ASP A 1 114 ? -3.663 6.241 3.450 1.00 93.06 114 ASP A N 1
ATOM 876 C CA . ASP A 1 114 ? -3.722 5.319 4.583 1.00 93.06 114 ASP A CA 1
ATOM 877 C C . ASP A 1 114 ? -4.078 6.054 5.883 1.00 93.06 114 ASP A C 1
ATOM 879 O O . ASP A 1 114 ? -4.883 5.545 6.664 1.00 93.06 114 ASP A O 1
ATOM 883 N N . SER A 1 115 ? -3.582 7.281 6.077 1.00 94.19 115 SER A N 1
ATOM 884 C CA . SER A 1 115 ? -3.987 8.165 7.178 1.00 94.19 115 SER A CA 1
ATOM 885 C C . SER A 1 115 ? -5.485 8.491 7.122 1.00 94.19 115 SER A C 1
ATOM 887 O O . SER A 1 115 ? -6.195 8.331 8.116 1.00 94.19 115 SER A O 1
ATOM 889 N N . GLU A 1 116 ? -6.007 8.856 5.947 1.00 96.31 116 GLU A N 1
ATOM 890 C CA . GLU A 1 116 ? -7.439 9.108 5.743 1.00 96.31 116 GLU A CA 1
ATOM 891 C C . GLU A 1 116 ? -8.289 7.866 6.049 1.00 96.31 116 GLU A C 1
ATOM 893 O O . GLU A 1 116 ? -9.300 7.957 6.750 1.00 96.31 116 GLU A O 1
ATOM 898 N N . ARG A 1 117 ? -7.873 6.681 5.579 1.00 94.94 117 ARG A N 1
ATOM 899 C CA . ARG A 1 117 ? -8.558 5.413 5.885 1.00 94.94 117 ARG A CA 1
ATOM 900 C C . ARG A 1 117 ? -8.545 5.106 7.379 1.00 94.94 117 ARG A C 1
ATOM 902 O O . ARG A 1 117 ? -9.584 4.728 7.921 1.00 94.94 117 ARG A O 1
ATOM 909 N N . ALA A 1 118 ? -7.405 5.285 8.046 1.00 92.06 118 ALA A N 1
ATOM 910 C CA . ALA A 1 118 ? -7.279 5.067 9.483 1.00 92.06 118 ALA A CA 1
ATOM 911 C C . ALA A 1 118 ? -8.200 6.014 10.275 1.00 92.06 118 ALA A C 1
ATOM 913 O O . ALA A 1 118 ? -8.882 5.581 11.205 1.00 92.06 118 ALA A O 1
ATOM 914 N N . GLN A 1 119 ? -8.300 7.285 9.868 1.00 94.25 119 GLN A N 1
ATOM 915 C CA . GLN A 1 119 ? -9.233 8.247 10.466 1.00 94.25 119 GLN A CA 1
ATOM 916 C C . GLN A 1 119 ? -10.696 7.838 10.260 1.00 94.25 119 GLN A C 1
ATOM 918 O O . GLN A 1 119 ? -11.471 7.826 11.217 1.00 94.25 119 GLN A O 1
ATOM 923 N N . GLN A 1 120 ? -11.081 7.441 9.043 1.00 95.88 120 GLN A N 1
ATOM 924 C CA . GLN A 1 120 ? -12.441 6.968 8.753 1.00 95.88 120 GLN A CA 1
ATOM 925 C C . GLN A 1 120 ? -12.806 5.732 9.584 1.00 95.88 120 GLN A C 1
ATOM 927 O O . GLN A 1 120 ? -13.896 5.659 10.153 1.00 95.88 120 GLN A O 1
ATOM 932 N N . GLN A 1 121 ? -11.883 4.777 9.703 1.00 94.06 121 GLN A N 1
ATOM 933 C CA . GLN A 1 121 ? -12.062 3.588 10.533 1.00 94.06 121 GLN A CA 1
ATOM 934 C C . GLN A 1 121 ? -12.190 3.943 12.016 1.00 94.06 121 GLN A C 1
ATOM 936 O O . GLN A 1 121 ? -13.096 3.443 12.683 1.00 94.06 121 GLN A O 1
ATOM 941 N N . LYS A 1 122 ? -11.348 4.85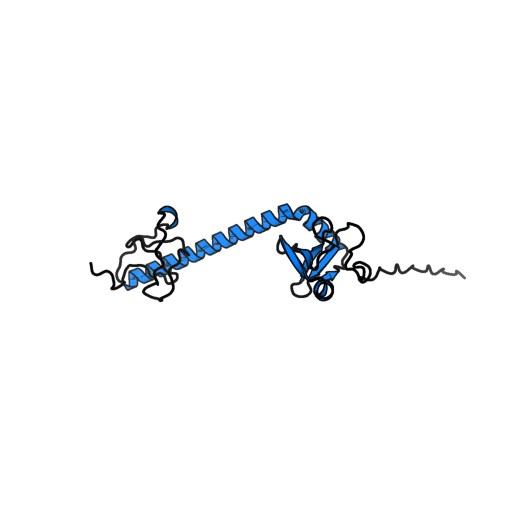1 12.524 1.00 94.69 122 LYS A N 1
ATOM 942 C CA . LYS A 1 122 ? -11.446 5.363 13.897 1.00 94.69 122 LYS A CA 1
ATOM 943 C C . LYS A 1 122 ? -12.818 5.986 14.161 1.00 94.69 122 LYS A C 1
ATOM 945 O O . LYS A 1 122 ? -13.455 5.645 15.153 1.00 94.69 122 LYS A O 1
ATOM 950 N N . HIS A 1 123 ? -13.317 6.825 13.253 1.00 96.31 123 HIS A N 1
ATOM 951 C CA . HIS A 1 123 ? -14.656 7.414 13.364 1.00 96.31 123 HIS A CA 1
ATOM 952 C C . HIS A 1 123 ? -15.757 6.344 13.390 1.00 96.31 123 HIS A C 1
ATOM 954 O O . HIS A 1 123 ? -16.634 6.389 14.252 1.00 96.31 123 HIS A O 1
ATOM 960 N N . ALA A 1 124 ? -15.693 5.347 12.502 1.00 96.44 124 ALA A N 1
ATOM 961 C CA . ALA A 1 124 ? -16.666 4.256 12.468 1.00 96.44 124 ALA A CA 1
ATOM 962 C C . ALA A 1 124 ? -16.690 3.447 13.780 1.00 96.44 124 ALA A C 1
ATOM 964 O O . ALA A 1 124 ? -17.766 3.122 14.285 1.00 96.44 124 ALA A O 1
ATOM 965 N N . VAL A 1 125 ? -15.518 3.169 14.363 1.00 96.19 125 VAL A N 1
ATOM 966 C CA . VAL A 1 125 ? -15.398 2.476 15.657 1.00 96.19 125 VAL A CA 1
ATOM 967 C C . VAL A 1 125 ? -15.956 3.324 16.801 1.00 96.19 125 VAL A C 1
ATOM 969 O O . VAL A 1 125 ? -16.650 2.786 17.662 1.00 96.19 125 VAL A O 1
ATOM 972 N N . ILE A 1 126 ? -15.715 4.639 16.807 1.00 96.81 126 ILE A N 1
ATOM 973 C CA . ILE A 1 126 ? -16.265 5.558 17.818 1.00 96.81 126 ILE A CA 1
ATOM 974 C C . ILE A 1 126 ? -17.799 5.576 17.764 1.00 96.81 126 ILE A C 1
ATOM 976 O O . ILE A 1 126 ? -18.450 5.476 18.804 1.00 96.81 126 ILE A O 1
ATOM 980 N N . GLU A 1 127 ? -18.393 5.648 16.572 1.00 98.12 127 GLU A N 1
ATOM 981 C CA . GLU A 1 127 ? -19.853 5.608 16.420 1.00 98.12 127 GLU A CA 1
ATOM 982 C C . GLU A 1 127 ? -20.440 4.250 16.834 1.00 98.12 127 GLU A C 1
ATOM 984 O O . GLU A 1 127 ? -21.454 4.195 17.535 1.00 98.12 127 GLU A O 1
ATOM 989 N N . ALA A 1 128 ? -19.787 3.139 16.473 1.00 97.00 128 ALA A N 1
ATOM 990 C CA . ALA A 1 128 ? -20.179 1.810 16.944 1.00 97.00 128 ALA A CA 1
ATOM 991 C C . ALA A 1 128 ? -20.091 1.704 18.476 1.00 97.00 128 ALA A C 1
ATOM 993 O O . ALA A 1 128 ? -20.970 1.126 19.117 1.00 97.00 128 ALA A O 1
ATOM 994 N N . HIS A 1 129 ? -19.060 2.306 19.070 1.00 97.31 129 HIS A N 1
ATOM 995 C CA . HIS A 1 129 ? -18.872 2.343 20.511 1.00 97.31 129 HIS A CA 1
ATOM 996 C C . HIS A 1 129 ? -19.971 3.134 21.227 1.00 97.31 129 HIS A C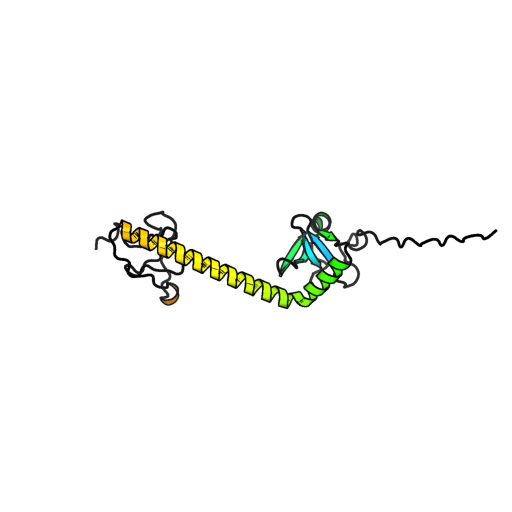 1
ATOM 998 O O . HIS A 1 129 ? -20.508 2.651 22.224 1.00 97.31 129 HIS A O 1
ATOM 1004 N N . ARG A 1 130 ? -20.370 4.297 20.695 1.00 98.19 130 ARG A N 1
ATOM 1005 C CA . ARG A 1 130 ? -21.504 5.072 21.227 1.00 98.19 130 ARG A CA 1
ATOM 1006 C C . ARG A 1 130 ? -22.781 4.241 21.278 1.00 98.19 130 ARG A C 1
ATOM 1008 O O . ARG A 1 130 ? -23.385 4.136 22.340 1.00 98.19 130 ARG A O 1
ATOM 1015 N N . ARG A 1 131 ? -23.133 3.581 20.168 1.00 98.06 131 ARG A N 1
ATOM 1016 C CA . ARG A 1 131 ? -24.314 2.699 20.092 1.00 98.06 131 ARG A CA 1
ATOM 1017 C C . ARG A 1 131 ? -24.230 1.538 21.079 1.00 98.06 131 ARG A C 1
ATOM 1019 O O . ARG A 1 131 ? -25.228 1.160 21.681 1.00 98.06 131 ARG A O 1
ATOM 1026 N N . HIS A 1 132 ? -23.037 0.971 21.256 1.00 96.81 132 HIS A N 1
ATOM 1027 C CA . HIS A 1 132 ? -22.815 -0.100 22.221 1.00 96.81 132 HIS A CA 1
ATOM 1028 C C . HIS A 1 132 ? -23.054 0.365 23.665 1.00 96.81 132 HIS A C 1
ATOM 1030 O O . HIS A 1 132 ? -23.717 -0.349 24.415 1.00 96.81 132 HIS A O 1
ATOM 1036 N N . LEU A 1 133 ? -22.549 1.541 24.058 1.00 96.88 133 LEU A N 1
ATOM 1037 C CA . LEU A 1 133 ? -22.785 2.092 25.398 1.00 96.88 133 LEU A CA 1
ATOM 1038 C C . LEU A 1 133 ? -24.259 2.443 25.622 1.00 96.88 133 LEU A C 1
ATOM 1040 O O . LEU A 1 133 ? -24.811 2.083 26.660 1.00 96.88 133 LEU A O 1
ATOM 1044 N N . GLU A 1 134 ? -24.905 3.059 24.631 1.00 97.12 134 GLU A N 1
ATOM 1045 C CA . GLU A 1 134 ? -26.335 3.382 24.661 1.00 97.12 134 GLU A CA 1
ATOM 1046 C C . GLU A 1 134 ? -27.191 2.125 24.879 1.00 97.12 134 GLU A C 1
ATOM 1048 O O . GLU A 1 134 ? -28.039 2.102 25.769 1.00 97.12 134 GLU A O 1
ATOM 1053 N N . ALA A 1 135 ? -26.898 1.036 24.159 1.00 96.31 135 ALA A N 1
ATOM 1054 C CA . ALA A 1 135 ? -27.596 -0.243 24.313 1.00 96.31 135 ALA A CA 1
ATOM 1055 C C . ALA A 1 135 ? -27.438 -0.881 25.710 1.00 96.31 135 ALA A C 1
ATOM 1057 O O . ALA A 1 135 ? -28.258 -1.712 26.095 1.00 96.31 135 ALA A O 1
ATOM 1058 N N . HIS A 1 136 ? -26.406 -0.500 26.469 1.00 95.62 136 HIS A N 1
ATOM 1059 C CA . HIS A 1 136 ? -26.172 -0.956 27.844 1.00 95.62 136 HIS A CA 1
ATOM 1060 C C . HIS A 1 136 ? -26.589 0.080 28.901 1.00 95.62 136 HIS A C 1
ATOM 1062 O O . HIS A 1 136 ? -26.363 -0.148 30.089 1.00 95.62 136 HIS A O 1
ATOM 1068 N N . GLY A 1 137 ? -27.172 1.216 28.497 1.00 96.56 137 GLY A N 1
ATOM 1069 C CA . GLY A 1 137 ? -27.550 2.295 29.412 1.00 96.56 137 GLY A CA 1
ATOM 1070 C C . GLY A 1 137 ? -26.356 2.996 30.070 1.00 96.56 137 GLY A C 1
ATOM 1071 O O . GLY A 1 137 ? -26.470 3.468 31.198 1.00 96.56 137 GLY A O 1
ATOM 1072 N N . ILE A 1 138 ? -25.200 3.034 29.400 1.00 96.12 138 ILE A N 1
ATOM 1073 C CA . ILE A 1 138 ? -23.972 3.661 29.902 1.00 96.12 138 ILE A CA 1
ATOM 1074 C C . ILE A 1 138 ? -23.766 5.002 29.192 1.00 96.12 138 ILE A C 1
ATOM 1076 O O . ILE A 1 138 ? -23.826 5.084 27.968 1.00 96.12 138 ILE A O 1
ATOM 1080 N N . GLU A 1 139 ? -23.483 6.056 29.956 1.00 97.62 139 GLU A N 1
ATOM 1081 C CA . GLU A 1 139 ? -23.200 7.384 29.408 1.00 97.62 139 GLU A CA 1
ATOM 1082 C C . GLU A 1 139 ? -21.866 7.411 28.634 1.00 97.62 139 GLU A C 1
ATOM 1084 O O . GLU A 1 139 ? -20.838 6.907 29.098 1.00 97.62 139 GLU A O 1
ATOM 1089 N N . TYR A 1 140 ? -21.865 8.018 27.443 1.00 97.75 140 TYR A N 1
ATOM 1090 C CA . TYR A 1 140 ? -20.662 8.162 26.622 1.00 97.75 140 TYR A CA 1
ATOM 1091 C C . TYR A 1 140 ? -19.763 9.295 27.138 1.00 97.75 140 TYR A C 1
ATOM 1093 O O . TYR A 1 140 ? -20.080 10.469 26.980 1.00 97.75 140 TYR A O 1
ATOM 1101 N N . GLN A 1 141 ? -18.592 8.941 27.675 1.00 97.94 141 GLN A N 1
ATOM 1102 C CA . GLN A 1 141 ? -17.595 9.895 28.196 1.00 97.94 141 GLN A CA 1
ATOM 1103 C C . GLN A 1 141 ? -16.428 10.164 27.228 1.00 97.94 141 GLN A C 1
ATOM 1105 O O . GLN A 1 141 ? -15.328 10.523 27.643 1.00 97.94 141 GLN A O 1
ATOM 1110 N N . GLY A 1 142 ? -16.631 9.967 25.924 1.00 96.75 142 GLY A N 1
ATOM 1111 C CA . GLY A 1 142 ? -15.568 10.157 24.938 1.00 96.75 142 GLY A CA 1
ATOM 1112 C C . GLY A 1 142 ? -14.663 8.938 24.742 1.00 96.75 142 GLY A C 1
ATOM 1113 O O . GLY A 1 142 ? -14.907 7.840 25.252 1.00 96.75 142 GLY A O 1
ATOM 1114 N N . VAL A 1 143 ? -13.609 9.148 23.953 1.00 96.19 143 VAL A N 1
ATOM 1115 C CA . VAL A 1 143 ? -12.593 8.150 23.602 1.00 96.19 143 VAL A CA 1
ATOM 1116 C C . VAL A 1 143 ? -11.215 8.789 23.764 1.00 96.19 143 VAL A C 1
ATOM 1118 O O . VAL A 1 143 ? -10.994 9.898 23.282 1.00 96.19 143 VAL A O 1
ATOM 1121 N N . GLY A 1 144 ? -10.314 8.103 24.466 1.00 94.00 144 GLY A N 1
ATOM 1122 C CA . GLY A 1 144 ? -8.914 8.492 24.639 1.00 94.00 144 GLY A CA 1
ATOM 1123 C C . GLY A 1 144 ? -7.995 7.812 23.624 1.00 94.00 144 GLY A C 1
ATOM 1124 O O . GLY A 1 144 ? -8.370 6.808 23.019 1.00 94.00 144 GLY A O 1
ATOM 1125 N N . ASP A 1 145 ? -6.789 8.349 23.449 1.00 91.50 145 ASP A N 1
ATOM 1126 C CA . ASP A 1 145 ? -5.756 7.765 22.589 1.00 91.50 145 ASP A CA 1
ATOM 1127 C C . ASP A 1 145 ? -4.896 6.766 23.378 1.00 91.50 145 ASP A C 1
ATOM 1129 O O . ASP A 1 145 ? -4.361 7.088 24.442 1.00 91.50 145 ASP A O 1
ATOM 1133 N N . THR A 1 146 ? -4.767 5.543 22.872 1.00 87.88 146 THR A N 1
ATOM 1134 C CA . THR A 1 146 ? -3.972 4.476 23.498 1.00 87.88 146 THR A CA 1
ATOM 1135 C C . THR A 1 146 ? -2.468 4.679 23.326 1.00 87.88 146 THR A C 1
ATOM 1137 O O . THR A 1 146 ? -1.698 4.202 24.165 1.00 87.88 146 THR A O 1
ATOM 1140 N N . ALA A 1 147 ? -2.032 5.416 22.296 1.00 83.06 147 ALA A N 1
ATOM 1141 C CA . ALA A 1 147 ? -0.618 5.627 21.997 1.00 83.06 147 ALA A CA 1
ATOM 1142 C C . ALA A 1 147 ? 0.091 6.448 23.085 1.00 83.06 147 ALA A C 1
ATOM 1144 O O . ALA A 1 147 ? 1.267 6.222 23.376 1.00 83.06 147 ALA A O 1
ATOM 1145 N N . VAL A 1 148 ? -0.632 7.374 23.720 1.00 75.00 148 VAL A N 1
ATOM 1146 C CA . VAL A 1 148 ? -0.081 8.289 24.731 1.00 75.00 148 VAL A CA 1
ATOM 1147 C C . VAL A 1 148 ? 0.212 7.570 26.049 1.00 75.00 148 VAL A C 1
ATOM 1149 O O . VAL A 1 148 ? 1.149 7.924 26.760 1.00 75.00 148 VAL A O 1
ATOM 1152 N N . GLU A 1 149 ? -0.556 6.535 26.388 1.00 68.31 149 GLU A N 1
ATOM 1153 C CA . GLU A 1 149 ? -0.522 5.965 27.737 1.00 68.31 149 GLU A CA 1
ATOM 1154 C C . GLU A 1 149 ? 0.511 4.843 27.928 1.00 68.31 149 GLU A C 1
ATOM 1156 O O . GLU A 1 149 ? 0.618 4.295 29.026 1.00 68.31 149 GLU A O 1
ATOM 1161 N N . GLY A 1 150 ? 1.262 4.450 26.889 1.00 67.62 150 GLY A N 1
ATOM 1162 C CA . GLY A 1 150 ? 2.277 3.386 26.985 1.00 67.62 150 GLY A CA 1
ATOM 1163 C C . GLY A 1 150 ? 1.726 2.024 27.443 1.00 67.62 150 GLY A C 1
ATOM 1164 O O . GLY A 1 150 ? 2.486 1.105 27.765 1.00 67.62 150 GLY A O 1
ATOM 1165 N N . ARG A 1 151 ? 0.396 1.867 27.483 1.00 66.50 151 ARG A N 1
ATOM 1166 C CA . ARG A 1 151 ? -0.282 0.653 27.929 1.00 66.50 151 ARG A CA 1
ATOM 1167 C C . ARG A 1 151 ? -0.190 -0.375 26.812 1.00 66.50 151 ARG A C 1
ATOM 1169 O O . ARG A 1 151 ? -1.060 -0.457 25.953 1.00 66.50 151 ARG A O 1
ATOM 1176 N N . LYS A 1 152 ? 0.849 -1.214 26.841 1.00 60.06 152 LYS A N 1
ATOM 1177 C CA . LYS A 1 152 ? 0.869 -2.458 26.057 1.00 60.06 152 LYS A CA 1
ATOM 1178 C C . LYS A 1 152 ? -0.280 -3.340 26.547 1.00 60.06 152 LYS A C 1
ATOM 1180 O O . LYS A 1 152 ? -0.139 -4.060 27.536 1.00 60.06 152 LYS A O 1
ATOM 1185 N N . GLY A 1 153 ? -1.437 -3.231 25.897 1.00 58.25 153 GLY A N 1
ATOM 1186 C CA . GLY A 1 153 ? -2.624 -3.999 26.244 1.00 58.25 153 GLY A CA 1
ATOM 1187 C C . GLY A 1 153 ? -2.293 -5.490 26.277 1.00 58.25 153 GLY A C 1
ATOM 1188 O O . GLY A 1 153 ? -1.734 -6.038 25.325 1.00 58.25 153 GLY A O 1
ATOM 1189 N N . ARG A 1 154 ? -2.629 -6.178 27.375 1.00 63.47 154 ARG A N 1
ATOM 1190 C CA . ARG A 1 154 ? -2.689 -7.643 27.337 1.00 63.47 154 ARG A CA 1
ATOM 1191 C C . ARG A 1 154 ? -3.769 -7.997 26.317 1.00 63.47 154 ARG A C 1
ATOM 1193 O O . ARG A 1 154 ? -4.913 -7.580 26.494 1.00 63.47 154 ARG A O 1
ATOM 1200 N N . ARG A 1 155 ? -3.396 -8.727 25.257 1.00 61.84 155 ARG A N 1
ATOM 1201 C CA . ARG A 1 155 ? -4.319 -9.198 24.212 1.00 61.84 155 ARG A CA 1
ATOM 1202 C C . ARG A 1 155 ? -5.450 -9.980 24.870 1.00 61.84 155 ARG A C 1
ATOM 1204 O O . ARG A 1 155 ? -5.282 -11.135 25.253 1.00 61.84 155 ARG A O 1
ATOM 1211 N N . THR A 1 156 ? -6.585 -9.322 25.039 1.00 80.12 156 THR A N 1
ATOM 1212 C CA . THR A 1 156 ? -7.821 -9.913 25.542 1.00 80.12 156 THR A CA 1
ATOM 1213 C C . THR A 1 156 ? -8.758 -10.068 24.356 1.00 80.12 156 THR A C 1
ATOM 1215 O O . THR A 1 156 ? -8.721 -9.280 23.414 1.00 80.12 156 THR A O 1
ATOM 1218 N N . LYS A 1 157 ? -9.541 -11.144 24.331 1.00 91.75 157 LYS A N 1
ATOM 1219 C CA . LYS A 1 157 ? -10.598 -11.291 23.328 1.00 91.75 157 LYS A CA 1
ATOM 1220 C C . LYS A 1 157 ? -11.729 -10.332 23.680 1.00 91.75 157 LYS A C 1
ATOM 1222 O O . LYS A 1 157 ? -12.034 -10.147 24.857 1.00 91.75 157 LYS A O 1
ATOM 1227 N N . CYS A 1 158 ? -12.352 -9.743 22.670 1.00 92.38 158 CYS A N 1
ATOM 1228 C CA . CYS A 1 158 ? -13.556 -8.954 22.844 1.00 92.38 158 CYS A CA 1
ATOM 1229 C C . CYS A 1 158 ? -14.656 -9.839 23.430 1.00 92.38 158 CYS A C 1
ATOM 1231 O O . CYS A 1 158 ? -14.916 -10.928 22.922 1.00 92.38 158 CYS A O 1
ATOM 1233 N N . HIS A 1 159 ? -15.318 -9.371 24.484 1.00 91.88 159 HIS A N 1
ATOM 1234 C CA . HIS A 1 159 ? -16.383 -10.134 25.129 1.00 91.88 159 HIS A CA 1
ATOM 1235 C C . HIS A 1 159 ? -17.633 -10.264 24.239 1.00 91.88 159 HIS A C 1
ATOM 1237 O O . HIS A 1 159 ? -18.394 -11.209 24.408 1.00 91.88 159 HIS A O 1
ATOM 1243 N N . ALA A 1 160 ? -17.837 -9.333 23.298 1.00 93.88 160 ALA A N 1
ATOM 1244 C CA . ALA A 1 160 ? -19.015 -9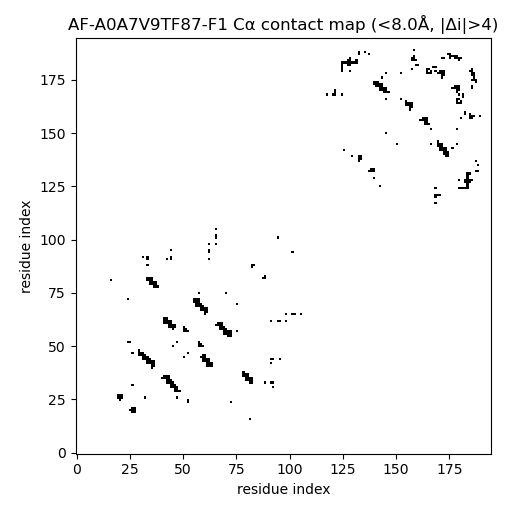.300 22.436 1.00 93.88 160 ALA A CA 1
ATOM 1245 C C . ALA A 1 160 ? -18.856 -10.172 21.180 1.00 93.88 160 ALA A C 1
ATOM 1247 O O . ALA A 1 160 ? -19.726 -10.979 20.878 1.00 93.88 160 ALA A O 1
ATOM 1248 N N . CYS A 1 161 ? -17.746 -10.032 20.444 1.00 94.81 161 CYS A N 1
ATOM 1249 C CA . CYS A 1 161 ? -17.529 -10.760 19.184 1.00 94.81 161 CYS A CA 1
ATOM 1250 C C . CYS A 1 161 ? -16.459 -11.862 19.261 1.00 94.81 161 CYS A C 1
ATOM 1252 O O . CYS A 1 161 ? -16.245 -12.572 18.284 1.00 94.81 161 CYS A O 1
ATOM 1254 N N . GLY A 1 162 ? -15.738 -11.997 20.380 1.00 93.25 162 GLY A N 1
ATOM 1255 C CA . GLY A 1 162 ? -14.690 -13.009 20.565 1.00 93.25 162 GLY A CA 1
ATOM 1256 C C .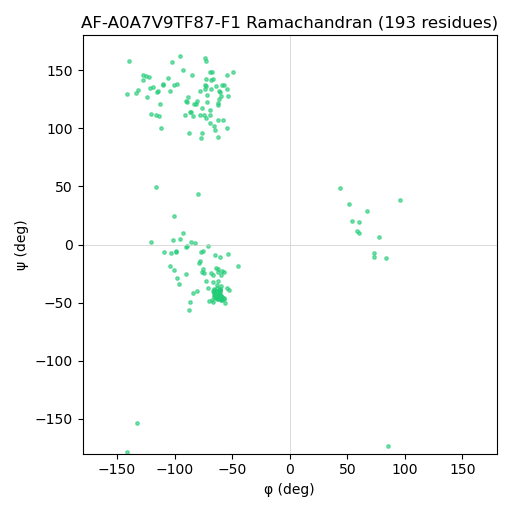 GLY A 1 162 ? -13.379 -12.757 19.806 1.00 93.25 162 GLY A C 1
ATOM 1257 O O . GLY A 1 162 ? -12.404 -13.480 20.032 1.00 93.25 162 GLY A O 1
ATOM 1258 N N . ILE A 1 163 ? -13.324 -11.742 18.937 1.00 93.00 163 ILE A N 1
ATOM 1259 C CA . ILE A 1 163 ? -12.125 -11.371 18.171 1.00 93.00 163 ILE A CA 1
ATOM 1260 C C . ILE A 1 163 ? -11.050 -10.845 19.129 1.00 93.00 163 ILE A C 1
ATOM 1262 O O . ILE A 1 163 ? -11.359 -10.184 20.120 1.00 93.00 163 ILE A O 1
ATOM 1266 N N . ALA A 1 164 ? -9.780 -11.158 18.865 1.00 91.12 164 ALA A N 1
ATOM 1267 C CA . ALA A 1 164 ? -8.669 -10.607 19.636 1.00 91.12 164 ALA A CA 1
ATOM 1268 C C . ALA A 1 164 ? -8.661 -9.075 19.527 1.00 91.12 164 ALA A C 1
ATOM 1270 O O . ALA A 1 164 ? -8.680 -8.550 18.420 1.00 91.12 164 ALA A O 1
ATOM 1271 N N . LEU A 1 165 ? -8.630 -8.373 20.663 1.00 88.19 165 LEU A N 1
ATOM 1272 C CA . LEU A 1 165 ? -8.473 -6.924 20.663 1.00 88.19 165 LEU A CA 1
ATOM 1273 C C . LEU A 1 165 ? -7.058 -6.583 20.199 1.00 88.19 165 LEU A C 1
ATOM 1275 O O . LEU A 1 165 ? -6.069 -6.930 20.856 1.00 88.19 165 LEU A O 1
ATOM 1279 N N . ASP A 1 166 ? -6.986 -5.917 19.059 1.00 77.38 166 ASP A N 1
ATOM 1280 C CA . ASP A 1 166 ? -5.830 -5.184 18.586 1.00 77.38 166 ASP A CA 1
ATOM 1281 C C . ASP A 1 166 ? -6.048 -3.683 18.812 1.00 77.38 166 ASP A C 1
ATOM 1283 O O . ASP A 1 166 ? -7.168 -3.200 18.967 1.00 77.38 166 ASP A O 1
ATOM 1287 N N . ASP A 1 167 ? -4.952 -2.932 18.885 1.00 80.75 167 ASP A N 1
ATOM 1288 C CA . ASP A 1 167 ? -4.988 -1.476 19.042 1.00 80.75 167 ASP A CA 1
ATOM 1289 C C . ASP A 1 167 ? -5.261 -0.780 17.695 1.00 80.75 167 ASP A C 1
ATOM 1291 O O . ASP A 1 167 ? -4.589 0.170 17.306 1.00 80.75 167 ASP A O 1
ATOM 1295 N N . PHE A 1 168 ? -6.207 -1.324 16.925 1.00 81.25 168 PHE A N 1
ATOM 1296 C CA . PHE A 1 168 ? -6.397 -0.993 15.514 1.00 81.25 168 PHE A CA 1
ATOM 1297 C C . PHE A 1 168 ? -6.792 0.470 15.295 1.00 81.25 168 PHE A C 1
ATOM 1299 O O . PHE A 1 168 ? -6.305 1.122 14.378 1.00 81.25 168 PHE A O 1
ATOM 1306 N N . ALA A 1 169 ? -7.658 1.000 16.158 1.00 85.00 169 ALA A N 1
ATOM 1307 C CA . ALA A 1 169 ? -8.135 2.377 16.068 1.00 85.00 169 ALA A CA 1
ATOM 1308 C C . ALA A 1 169 ? -7.340 3.358 16.948 1.00 85.00 169 ALA A C 1
ATOM 1310 O O . ALA A 1 169 ? -7.755 4.515 17.064 1.00 85.00 169 ALA A O 1
ATOM 1311 N N . ALA A 1 170 ? -6.265 2.909 17.614 1.00 89.94 170 ALA A N 1
ATOM 1312 C CA . ALA A 1 170 ? -5.541 3.683 18.626 1.00 89.94 170 ALA A CA 1
ATOM 1313 C C . ALA A 1 170 ? -6.502 4.421 19.589 1.00 89.94 170 ALA A C 1
ATOM 1315 O O . ALA A 1 170 ? -6.479 5.648 19.723 1.00 89.94 170 ALA A O 1
ATOM 1316 N N . SER A 1 171 ? -7.489 3.689 20.118 1.00 92.69 171 SER A N 1
ATOM 1317 C CA . SER A 1 171 ? -8.671 4.262 20.774 1.00 92.69 171 SER A CA 1
ATOM 1318 C C . SER A 1 171 ? -9.090 3.445 21.993 1.00 92.69 171 SER A C 1
ATOM 1320 O O . SER A 1 171 ? -9.298 2.232 21.905 1.00 92.69 171 SER A O 1
ATOM 1322 N N . ALA A 1 172 ? -9.274 4.122 23.126 1.00 93.88 172 ALA A N 1
ATOM 1323 C CA . ALA A 1 172 ? -9.734 3.549 24.386 1.00 93.88 172 ALA A CA 1
ATOM 1324 C C . ALA A 1 172 ? -11.012 4.230 24.883 1.00 93.88 172 ALA A C 1
ATOM 1326 O O . ALA A 1 172 ? -11.193 5.436 24.749 1.00 93.88 172 ALA A O 1
ATOM 1327 N N . CYS A 1 173 ? -11.899 3.460 25.505 1.00 95.00 173 CYS A N 1
ATOM 1328 C CA . CYS A 1 173 ? -13.125 3.980 26.106 1.00 95.00 173 CYS A CA 1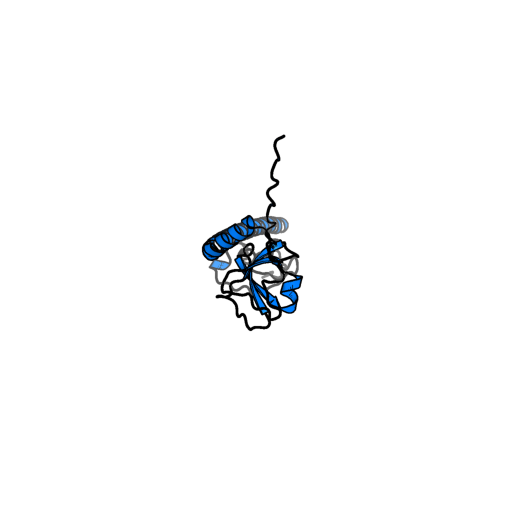
ATOM 1329 C C . CYS A 1 173 ? -12.813 4.986 27.230 1.00 95.00 173 CYS A C 1
ATOM 1331 O O . CYS A 1 173 ? -12.035 4.661 28.128 1.00 95.00 173 CYS A O 1
ATOM 1333 N N . GLY A 1 174 ? -13.467 6.153 27.239 1.00 95.12 174 GLY A N 1
ATOM 1334 C CA . GLY A 1 174 ? -13.305 7.157 28.301 1.00 95.12 174 GLY A CA 1
ATOM 1335 C C . GLY A 1 174 ? -13.734 6.683 29.696 1.00 95.12 174 GLY A C 1
ATOM 1336 O O . GLY A 1 174 ? -13.221 7.183 30.687 1.00 95.12 174 GLY A O 1
ATOM 1337 N N . VAL A 1 175 ? -14.614 5.675 29.776 1.00 94.19 175 VAL A N 1
ATOM 1338 C CA . VAL A 1 175 ? -15.160 5.157 31.044 1.00 94.19 175 VAL A CA 1
ATOM 1339 C C . VAL A 1 175 ? -14.278 4.062 31.651 1.00 94.19 175 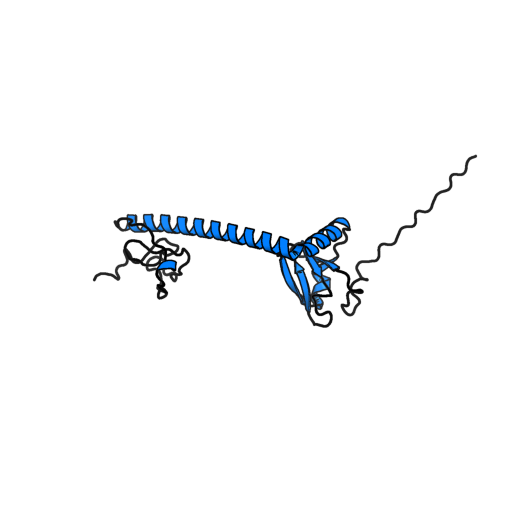VAL A C 1
ATOM 1341 O O . VAL A 1 175 ? -13.867 4.145 32.803 1.00 94.19 175 VAL A O 1
ATOM 1344 N N . CYS A 1 176 ? -13.999 2.989 30.898 1.00 92.31 176 CYS A N 1
ATOM 1345 C CA . CYS A 1 176 ? -13.255 1.834 31.425 1.00 92.31 176 CYS A CA 1
ATOM 1346 C C . CYS A 1 176 ? -11.764 1.822 31.069 1.00 92.31 176 CYS A C 1
ATOM 1348 O O . CYS A 1 176 ? -11.049 0.917 31.513 1.00 92.31 176 CYS A O 1
ATOM 1350 N N . HIS A 1 177 ? -11.314 2.763 30.232 1.00 91.38 177 HIS A N 1
ATOM 1351 C CA . HIS A 1 177 ? -9.961 2.839 29.668 1.00 91.38 177 HIS A CA 1
ATOM 1352 C C . HIS A 1 177 ? -9.493 1.563 28.944 1.00 91.38 177 HIS A C 1
ATOM 1354 O O . HIS A 1 177 ? -8.295 1.326 28.786 1.00 91.38 177 HIS A O 1
ATOM 1360 N N . GLY A 1 178 ? -10.434 0.707 28.532 1.00 91.06 178 GLY A N 1
ATOM 1361 C CA . GLY A 1 178 ? -10.167 -0.467 27.708 1.00 91.06 178 GLY A CA 1
ATOM 1362 C C . GLY A 1 178 ? -10.130 -0.108 26.225 1.00 91.06 178 GLY A C 1
ATOM 1363 O O . GLY A 1 178 ? -10.893 0.754 25.786 1.00 91.06 178 GLY A O 1
ATOM 1364 N N . VAL A 1 179 ? -9.274 -0.799 25.467 1.00 92.38 179 VAL A N 1
ATOM 1365 C CA . VAL A 1 179 ? -9.189 -0.688 24.000 1.00 92.38 179 VAL A CA 1
ATOM 1366 C C . VAL A 1 179 ? -10.551 -0.995 23.376 1.00 92.38 179 VAL A C 1
ATOM 1368 O O . VAL A 1 179 ? -11.242 -1.925 23.809 1.00 92.38 179 VAL A O 1
ATOM 1371 N N . LEU A 1 180 ? -10.942 -0.205 22.378 1.00 93.69 180 LEU A N 1
ATOM 1372 C CA . LEU A 1 180 ? -12.170 -0.430 21.624 1.00 93.69 180 LEU A CA 1
ATOM 1373 C C . LEU A 1 180 ? -11.978 -1.559 20.609 1.00 93.69 180 LEU A C 1
ATOM 1375 O O . LEU A 1 180 ? -11.017 -1.570 19.846 1.00 93.69 180 LEU A O 1
ATOM 1379 N N . CYS A 1 181 ? -12.922 -2.495 20.568 1.00 94.06 181 CYS A N 1
ATOM 1380 C CA . CYS A 1 181 ? -12.993 -3.485 19.501 1.00 94.06 181 CYS A CA 1
ATOM 1381 C C . CYS A 1 181 ? -13.480 -2.844 18.195 1.00 94.06 181 CYS A C 1
ATOM 1383 O O . CYS A 1 181 ? -14.233 -1.872 18.220 1.00 94.06 181 CYS A O 1
ATOM 1385 N N . SER A 1 182 ? -13.182 -3.468 17.054 1.00 95.00 182 SER A N 1
ATOM 1386 C CA . SER A 1 182 ? -13.779 -3.115 15.760 1.00 95.00 182 SER A CA 1
ATOM 1387 C C . SER A 1 182 ? -15.314 -3.183 15.749 1.00 95.00 182 SER A C 1
ATOM 1389 O O . SER A 1 182 ? -15.947 -2.479 14.969 1.00 95.00 182 SER A O 1
ATOM 1391 N N . CYS A 1 183 ? -15.935 -3.970 16.639 1.00 95.81 183 CYS A N 1
ATOM 1392 C CA . CYS A 1 183 ? -17.391 -3.982 16.822 1.00 95.81 183 CYS A CA 1
ATOM 1393 C C . CYS A 1 183 ? -17.929 -2.855 17.730 1.00 95.81 183 CYS A C 1
ATOM 1395 O O . CYS A 1 183 ? -19.125 -2.821 18.005 1.00 95.81 183 CYS A O 1
ATOM 1397 N N . GLY A 1 184 ? -17.069 -1.967 18.240 1.00 95.44 184 GLY A N 1
ATOM 1398 C CA . GLY A 1 184 ? -17.420 -0.890 19.176 1.00 95.44 184 GLY A CA 1
ATOM 1399 C C . GLY A 1 184 ? -17.476 -1.307 20.652 1.00 95.44 184 GLY A C 1
ATOM 1400 O O . GLY A 1 184 ? -17.513 -0.450 21.536 1.00 95.44 184 GLY A O 1
ATOM 1401 N N . ALA A 1 185 ? -17.451 -2.606 20.961 1.00 95.44 185 ALA A N 1
ATOM 1402 C CA . ALA A 1 185 ? -17.458 -3.075 22.345 1.00 95.44 185 ALA A CA 1
ATOM 1403 C C . ALA A 1 185 ? -16.140 -2.757 23.074 1.00 95.44 185 ALA A C 1
ATOM 1405 O O . ALA A 1 185 ? -15.062 -2.763 22.476 1.00 95.44 185 ALA A O 1
ATOM 1406 N N . CYS A 1 186 ? -16.224 -2.521 24.382 1.00 93.69 186 CYS A N 1
ATOM 1407 C CA . CYS A 1 186 ? -15.069 -2.295 25.255 1.00 93.69 186 CYS A CA 1
ATOM 1408 C C . CYS A 1 186 ? -15.178 -3.147 26.536 1.00 93.69 186 CYS A C 1
ATOM 1410 O O . CYS A 1 186 ? -15.780 -4.216 26.520 1.00 93.69 186 CYS A O 1
ATOM 1412 N N . GLY A 1 187 ? -14.564 -2.731 27.648 1.00 91.62 187 GLY A N 1
ATOM 1413 C CA . GLY A 1 187 ? -14.719 -3.410 28.943 1.00 91.62 187 GLY A CA 1
ATOM 1414 C C . GLY A 1 187 ? -16.029 -3.091 29.675 1.00 91.62 187 GLY A C 1
ATOM 1415 O O . GLY A 1 187 ? -16.368 -3.786 30.631 1.00 91.62 187 GLY A O 1
ATOM 1416 N N . CYS A 1 188 ? -16.747 -2.048 29.253 1.00 93.12 188 CYS A N 1
ATOM 1417 C CA . CYS A 1 188 ? -18.066 -1.695 29.772 1.00 93.12 188 CYS A CA 1
ATOM 1418 C C . CYS A 1 188 ? -19.105 -2.757 29.375 1.00 93.12 188 CYS A C 1
ATOM 1420 O O . CYS A 1 188 ? -18.968 -3.392 28.334 1.00 93.12 188 CYS A O 1
ATOM 1422 N N . GLY A 1 189 ? -20.118 -2.974 30.218 1.00 84.19 189 GLY A N 1
ATOM 1423 C CA . GLY A 1 189 ? -21.205 -3.929 29.951 1.00 84.19 189 GLY A CA 1
ATOM 1424 C C . GLY A 1 189 ? -20.832 -5.415 30.067 1.00 84.19 189 GLY A C 1
ATOM 1425 O O . GLY A 1 189 ? -21.718 -6.264 30.109 1.00 84.19 189 GLY A O 1
ATOM 1426 N N . SER A 1 190 ? -19.545 -5.761 30.179 1.00 84.44 190 SER A N 1
ATOM 1427 C CA . SER A 1 190 ? -19.123 -7.151 30.361 1.00 84.44 190 SER A CA 1
ATOM 1428 C C . SER A 1 190 ? -19.428 -7.648 31.787 1.00 84.44 190 SER A C 1
ATOM 1430 O O . SER A 1 190 ? -19.056 -6.975 32.754 1.00 84.44 190 SER A O 1
ATOM 1432 N N . PRO A 1 191 ? -20.005 -8.856 31.959 1.00 74.31 191 PRO A N 1
ATOM 1433 C CA . PRO A 1 191 ? -20.365 -9.406 33.274 1.00 74.31 191 PRO A CA 1
ATOM 1434 C C . PRO A 1 191 ? -19.157 -9.692 34.184 1.00 74.31 191 PRO A C 1
ATOM 1436 O O . PRO A 1 191 ? -19.319 -9.975 35.366 1.00 74.31 191 PRO A O 1
ATOM 1439 N N . VAL A 1 192 ? -17.928 -9.611 33.662 1.00 65.88 192 VAL A N 1
ATOM 1440 C CA . VAL A 1 192 ? -16.700 -9.996 34.379 1.00 65.88 192 VAL A CA 1
ATOM 1441 C C . VAL A 1 192 ? -16.255 -8.945 35.415 1.00 65.88 192 VAL A C 1
ATOM 1443 O O . VAL A 1 192 ? -15.328 -9.193 36.182 1.00 65.88 192 VAL A O 1
ATOM 1446 N N . ARG A 1 193 ? -16.903 -7.774 35.489 1.00 55.12 193 ARG A N 1
ATOM 1447 C CA . ARG A 1 193 ? -16.582 -6.724 36.475 1.00 55.12 193 ARG A CA 1
ATOM 1448 C C . ARG A 1 193 ? -17.726 -6.443 37.454 1.00 55.12 193 ARG A C 1
ATOM 1450 O O . ARG A 1 193 ? -18.052 -5.287 37.688 1.00 55.12 193 ARG A O 1
ATOM 1457 N N . ALA A 1 194 ? -18.300 -7.473 38.068 1.00 45.44 194 ALA A N 1
ATOM 1458 C CA . ALA A 1 194 ? -18.859 -7.288 39.406 1.00 45.44 194 ALA A CA 1
ATOM 1459 C C . ALA A 1 194 ? -17.671 -7.246 40.386 1.00 45.44 194 ALA A C 1
ATOM 1461 O O . ALA A 1 194 ? -17.106 -8.286 40.725 1.00 45.44 194 ALA A O 1
ATOM 1462 N N . ARG A 1 195 ? -17.213 -6.038 40.726 1.00 46.56 195 ARG A N 1
ATOM 1463 C CA . ARG A 1 195 ? -16.306 -5.783 41.851 1.00 46.56 195 ARG A CA 1
ATOM 1464 C C . ARG A 1 195 ? -17.093 -5.128 42.966 1.00 46.56 195 ARG A C 1
ATOM 1466 O O . ARG A 1 195 ? -17.893 -4.230 42.626 1.00 46.56 195 ARG A O 1
#

Radius of gyration: 29.72 Å; Cα contacts (8 Å, |Δi|>4): 250; chains: 1; bounding box: 54×31×115 Å

Solvent-accessible surface area (backbone atoms only — not comparable to full-atom values): 11736 Å² total; per-residue (Å²): 141,83,87,81,83,81,82,81,80,80,77,76,78,73,82,62,88,71,75,52,48,43,99,82,64,47,62,76,76,84,54,77,44,54,25,28,30,75,88,77,70,44,45,30,37,34,44,61,91,83,30,65,84,82,55,76,43,45,52,27,38,28,72,82,74,61,41,79,46,77,41,50,55,90,47,40,78,78,40,41,43,73,52,88,46,69,68,59,42,56,48,50,52,55,49,59,77,40,38,70,60,55,36,50,55,51,49,54,52,48,53,51,53,51,49,52,50,51,50,53,50,29,52,52,28,52,54,36,24,49,55,47,31,54,77,64,75,43,85,84,66,60,71,42,62,43,78,81,68,72,63,80,71,76,78,44,57,36,88,85,80,59,48,71,45,55,77,80,56,45,35,16,35,49,80,68,67,28,61,37,29,88,80,14,48,48,65,64,89,50,84,86,69,83,123

Secondary structure (DSSP, 8-state):
--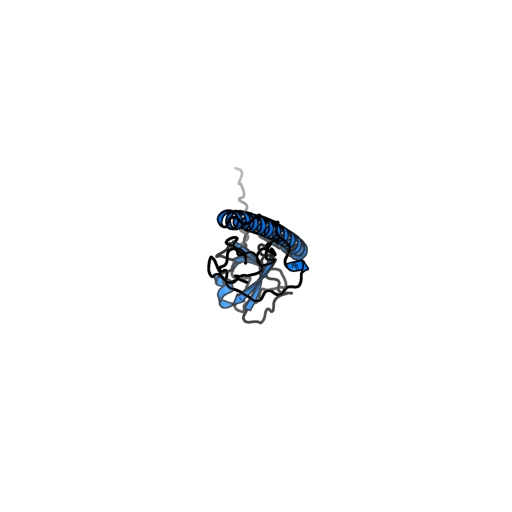-----------PPPGGGSB-TTS-BSSS--EEEEETTT--EEEE-TTTS-SSSSEEEEEETTTTEEEEEEHHHHHHHEEE---HHHHHHHHHHHHTHHHHHHHHHHHHHHHHHHHHHHHHHHHHHHHHHHHHHTT-----EE-TTTTT------B-TTT--B---TTS-EETTT-PBPPTTS--STT-GGG--